Protein AF-A0A6N3J6X3-F1 (afdb_monomer_lite)

Radius of gyration: 27.4 Å; chains: 1; bounding box: 61×84×60 Å

Sequence (201 aa):
MSKLKSETISNSAQAKARRFVKPVYLTIAAVFGVLFITLIIDIGNDPKPIANADASAPLPATNTMDEIESAKWQALQRVSDCQLALRVYNDYQPIFAELHQFVTNANNQTYQEIYHWKEATRLDARVAELDAKYPSSYTVSMNNTLFAKNLGFAIGQYWRDAHSSLRRTNNQGPIDSEQPTLMNDDLQLLKQNCPEEFKDK

Structure (mmCIF, N/CA/C/O backbone):
data_AF-A0A6N3J6X3-F1
#
_entry.id   AF-A0A6N3J6X3-F1
#
loop_
_atom_site.group_PDB
_atom_site.id
_atom_site.type_symbol
_atom_site.label_atom_id
_atom_site.label_alt_id
_atom_site.label_comp_id
_atom_site.label_asym_id
_atom_site.label_entity_id
_atom_site.label_seq_id
_atom_site.pdbx_PDB_ins_code
_atom_site.Cartn_x
_atom_site.Cartn_y
_atom_site.Cartn_z
_atom_site.occupancy
_atom_site.B_iso_or_equiv
_atom_site.auth_seq_id
_atom_site.auth_comp_id
_atom_site.auth_asym_id
_atom_site.auth_atom_id
_atom_site.pdbx_PDB_model_num
ATOM 1 N N . MET A 1 1 ? -17.044 48.391 -9.115 1.00 37.50 1 MET A N 1
ATOM 2 C CA . MET A 1 1 ? -18.070 47.808 -10.007 1.00 37.50 1 MET A CA 1
ATOM 3 C C . MET A 1 1 ? -17.687 48.094 -11.453 1.00 37.50 1 MET A C 1
ATOM 5 O O . MET A 1 1 ? -17.878 49.214 -11.899 1.00 37.50 1 MET A O 1
ATOM 9 N N . SER A 1 2 ? -17.148 47.102 -12.166 1.00 33.94 2 SER A N 1
ATOM 10 C CA . SER A 1 2 ? -17.020 47.124 -13.630 1.00 33.94 2 SER A CA 1
ATOM 11 C C . SER A 1 2 ? -17.613 45.825 -14.167 1.00 33.94 2 SER A C 1
ATOM 13 O O . SER A 1 2 ? -17.178 44.740 -13.791 1.00 33.94 2 SER A O 1
ATOM 15 N N . LYS A 1 3 ? -18.671 45.960 -14.972 1.00 37.09 3 LYS A N 1
ATOM 16 C CA . LYS A 1 3 ? -19.415 44.878 -15.627 1.00 37.09 3 LYS A CA 1
ATOM 17 C C . LYS A 1 3 ? -18.544 44.230 -16.708 1.00 37.09 3 LYS A C 1
ATOM 19 O O . LYS A 1 3 ? -18.150 44.913 -17.649 1.00 37.09 3 LYS A O 1
ATOM 24 N N . LEU A 1 4 ? -18.321 42.920 -16.622 1.00 30.72 4 LEU A N 1
ATOM 25 C CA . LEU A 1 4 ? -17.859 42.121 -17.758 1.00 30.72 4 LEU A CA 1
ATOM 26 C C . LEU A 1 4 ? -19.041 41.895 -18.712 1.00 30.72 4 LEU A C 1
ATOM 28 O O . LEU A 1 4 ? -20.043 41.277 -18.356 1.00 30.72 4 LEU A O 1
ATOM 32 N N . LYS A 1 5 ? -18.929 42.464 -19.914 1.00 36.66 5 LYS A N 1
ATOM 33 C CA . LYS A 1 5 ? -19.793 42.216 -21.074 1.00 36.66 5 LYS A CA 1
ATOM 34 C C . LYS A 1 5 ? -19.591 40.764 -21.521 1.00 36.66 5 LYS A C 1
ATOM 36 O O . LYS A 1 5 ? -18.470 40.389 -21.844 1.00 36.66 5 LYS A O 1
ATOM 41 N N . SER A 1 6 ? -20.653 39.962 -21.571 1.00 35.28 6 SER A N 1
ATOM 42 C CA . SER A 1 6 ? -20.620 38.668 -22.257 1.00 35.28 6 SER A CA 1
ATOM 43 C C . SER A 1 6 ? -20.778 38.899 -23.760 1.00 35.28 6 SER A C 1
ATOM 45 O O . SER A 1 6 ? -21.855 39.294 -24.214 1.00 35.28 6 SER A O 1
ATOM 47 N N . GLU A 1 7 ? -19.731 38.656 -24.541 1.00 35.97 7 GLU A N 1
ATOM 48 C CA . GLU A 1 7 ? -19.860 38.535 -25.992 1.00 35.97 7 GLU A CA 1
ATOM 49 C C . GLU A 1 7 ? -20.483 37.179 -26.335 1.00 35.97 7 GLU A C 1
ATOM 51 O O . GLU A 1 7 ? -19.947 36.112 -26.040 1.00 35.97 7 GLU A O 1
ATOM 56 N N . THR A 1 8 ? -21.669 37.225 -26.936 1.00 42.59 8 THR A N 1
ATOM 57 C CA . THR A 1 8 ? -22.353 36.056 -27.484 1.00 42.59 8 THR A CA 1
ATOM 58 C C . THR A 1 8 ? -21.750 35.745 -28.851 1.00 42.59 8 THR A C 1
ATOM 60 O O . THR A 1 8 ? -22.105 36.373 -29.844 1.00 42.59 8 THR A O 1
ATOM 63 N N . ILE A 1 9 ? -20.843 34.770 -28.928 1.00 38.59 9 ILE A N 1
ATOM 64 C CA . ILE A 1 9 ? -20.369 34.247 -30.215 1.00 38.59 9 ILE A CA 1
ATOM 65 C C . ILE A 1 9 ? -21.423 33.260 -30.731 1.00 38.59 9 ILE A C 1
ATOM 67 O O . ILE A 1 9 ? -21.415 32.075 -30.394 1.00 38.59 9 ILE A O 1
ATOM 71 N N . SER A 1 10 ? -22.371 33.747 -31.539 1.00 45.84 10 SER A N 1
ATOM 72 C CA . SER A 1 10 ? -23.303 32.883 -32.269 1.00 45.84 10 SER A CA 1
ATOM 73 C C . SER A 1 10 ? -22.578 32.237 -33.450 1.00 45.84 10 SER A C 1
ATOM 75 O O . SER A 1 10 ? -22.507 32.805 -34.540 1.00 45.84 10 SER A O 1
ATOM 77 N N . ASN A 1 11 ? -22.021 31.044 -33.250 1.00 46.22 11 ASN A N 1
ATOM 78 C CA . ASN A 1 11 ? -21.400 30.308 -34.344 1.00 46.22 11 ASN A CA 1
ATOM 79 C C . ASN A 1 11 ? -22.468 29.469 -35.069 1.00 46.22 11 ASN A C 1
ATOM 81 O O . ASN A 1 11 ? -23.086 28.576 -34.484 1.00 46.22 11 ASN A O 1
ATOM 85 N N . SER A 1 12 ? -22.693 29.747 -36.355 1.00 53.00 12 SER A N 1
ATOM 86 C CA . SER A 1 12 ? -23.681 29.077 -37.222 1.00 53.00 12 SER A CA 1
ATOM 87 C C . SER A 1 12 ? -23.483 27.551 -37.325 1.00 53.00 12 SER A C 1
ATOM 89 O O . SER A 1 12 ? -24.414 26.816 -37.665 1.00 53.00 12 SER A O 1
ATOM 91 N N . ALA A 1 13 ? -22.307 27.049 -36.935 1.00 50.97 13 ALA A N 1
ATOM 92 C CA . ALA A 1 13 ? -21.998 25.628 -36.789 1.00 50.97 13 ALA A CA 1
ATOM 93 C C . ALA A 1 13 ? -22.764 24.944 -35.632 1.00 50.97 13 ALA A C 1
ATOM 95 O O . ALA A 1 13 ? -23.185 23.791 -35.760 1.00 50.97 13 ALA A O 1
ATOM 96 N N . GLN A 1 14 ? -23.028 25.654 -34.527 1.00 48.44 14 GLN A N 1
ATOM 97 C CA . GLN A 1 14 ? -23.702 25.094 -33.345 1.00 48.44 14 GLN A CA 1
ATOM 98 C C . GLN A 1 14 ? -25.208 24.875 -33.586 1.00 48.44 14 GLN A C 1
ATOM 100 O O . GLN A 1 14 ? -25.808 23.944 -33.043 1.00 48.44 14 GLN A O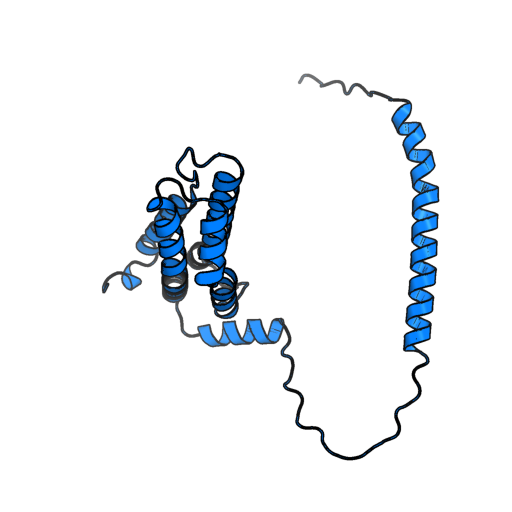 1
ATOM 105 N N . ALA A 1 15 ? -25.815 25.679 -34.466 1.00 50.38 15 ALA A N 1
ATOM 106 C CA . ALA A 1 15 ? -27.205 25.514 -34.894 1.00 50.38 15 ALA A CA 1
ATOM 107 C C . ALA A 1 15 ? -27.397 24.287 -35.807 1.00 50.38 15 ALA A C 1
ATOM 109 O O . ALA A 1 15 ? -28.424 23.610 -35.725 1.00 50.38 15 ALA A O 1
ATOM 110 N N . LYS A 1 16 ? -26.397 23.957 -36.640 1.00 50.25 16 LYS A N 1
ATOM 111 C CA . LYS A 1 16 ? -26.428 22.771 -37.511 1.00 50.25 16 LYS A CA 1
ATOM 112 C C . LYS A 1 16 ? -26.255 21.476 -36.713 1.00 50.25 16 LYS A C 1
ATOM 114 O O . LYS A 1 16 ? -27.005 20.533 -36.944 1.00 50.25 16 LYS A O 1
ATOM 119 N N . ALA A 1 17 ? -25.363 21.458 -35.718 1.00 50.81 17 ALA A N 1
ATOM 120 C CA . ALA A 1 17 ? -25.159 20.299 -34.843 1.00 50.81 17 ALA A CA 1
ATOM 121 C C . ALA A 1 17 ? -26.432 19.915 -34.061 1.00 50.81 17 ALA A C 1
ATOM 123 O O . ALA A 1 17 ? -26.789 18.741 -33.995 1.00 50.81 17 ALA A O 1
ATOM 124 N N . ARG A 1 18 ? -27.201 20.893 -33.557 1.00 50.97 18 ARG A N 1
ATOM 125 C CA . ARG A 1 18 ? -28.453 20.628 -32.816 1.00 50.97 18 ARG A CA 1
ATOM 126 C C . ARG A 1 18 ? -29.571 19.990 -33.655 1.00 50.97 18 ARG A C 1
ATOM 128 O O . ARG A 1 18 ? -30.464 19.378 -33.072 1.00 50.97 18 ARG A O 1
ATOM 135 N N . ARG A 1 19 ? -29.543 20.088 -34.994 1.00 54.31 19 ARG A N 1
ATOM 136 C CA . ARG A 1 19 ? -30.548 19.442 -35.866 1.00 54.31 19 ARG A CA 1
ATOM 137 C C . ARG A 1 19 ? -30.356 17.928 -36.003 1.00 54.31 19 ARG A C 1
ATOM 139 O O . ARG A 1 19 ? -31.345 17.232 -36.195 1.00 54.31 19 ARG A O 1
ATOM 146 N N . PHE A 1 20 ? -29.132 17.418 -35.858 1.00 52.22 20 PHE A N 1
ATOM 147 C CA . PHE A 1 20 ? -28.831 15.989 -36.041 1.00 52.22 20 PHE A CA 1
ATOM 148 C C . PHE A 1 20 ? -28.910 15.164 -34.753 1.00 52.22 20 PHE A C 1
ATOM 150 O O . PHE A 1 20 ? -29.067 13.951 -34.807 1.00 52.22 20 PHE A O 1
ATOM 157 N N . VAL A 1 21 ? -28.869 15.814 -33.590 1.00 55.56 21 VAL A N 1
ATOM 158 C CA . VAL A 1 21 ? -28.857 15.130 -32.289 1.00 55.56 21 VAL A CA 1
ATOM 159 C C . VAL A 1 21 ? -30.207 14.472 -31.965 1.00 55.56 21 VAL A C 1
ATOM 161 O O . VAL A 1 21 ? -30.248 13.342 -31.487 1.00 55.56 21 VAL A O 1
ATOM 164 N N . LYS A 1 22 ? -31.329 15.132 -32.277 1.00 54.72 22 LYS A N 1
ATOM 165 C CA . LYS A 1 22 ? -32.675 14.597 -31.998 1.00 54.72 22 LYS A CA 1
ATOM 166 C C . LYS A 1 22 ? -33.016 13.295 -32.745 1.00 54.72 22 LYS A C 1
ATOM 168 O O . LYS A 1 22 ? -33.480 12.375 -32.076 1.00 54.72 22 LYS A O 1
ATOM 173 N N . PRO A 1 23 ? -32.810 13.172 -34.072 1.00 56.72 23 PRO A N 1
ATOM 174 C CA . PRO A 1 23 ? -33.126 11.924 -34.765 1.00 56.72 23 PRO A CA 1
ATOM 175 C C . PRO A 1 23 ? -32.221 10.771 -34.317 1.00 56.72 23 PRO A C 1
ATOM 177 O O . PRO A 1 23 ? -32.709 9.660 -34.171 1.00 56.72 23 PRO A O 1
ATOM 180 N N . VAL A 1 24 ? -30.945 11.029 -34.002 1.00 61.69 24 VAL A N 1
ATOM 181 C CA . VAL A 1 24 ? -30.009 9.987 -33.540 1.00 61.69 24 VAL A CA 1
ATOM 182 C C . VAL A 1 24 ? -30.435 9.391 -32.195 1.00 61.69 24 VAL A C 1
ATOM 184 O O . VAL A 1 24 ? -30.454 8.171 -32.056 1.00 61.69 24 VAL A O 1
ATOM 187 N N . TYR A 1 25 ? -30.847 10.215 -31.225 1.00 62.94 25 TYR A N 1
ATOM 188 C CA . TYR A 1 25 ? -31.347 9.701 -29.941 1.00 62.94 25 TYR A CA 1
ATOM 189 C C . TYR A 1 25 ? -32.648 8.905 -30.080 1.00 62.94 25 TYR A C 1
ATOM 191 O O . TYR A 1 25 ? -32.832 7.921 -29.368 1.00 62.94 25 TYR A O 1
ATOM 199 N N . LEU A 1 26 ? -33.522 9.287 -31.015 1.00 63.94 26 LEU A N 1
ATOM 200 C CA . LEU A 1 26 ? -34.739 8.533 -31.327 1.00 63.94 26 LEU A CA 1
ATOM 201 C C . LEU A 1 26 ? -34.418 7.155 -31.917 1.00 63.94 26 LEU A C 1
ATOM 203 O O . LEU A 1 26 ? -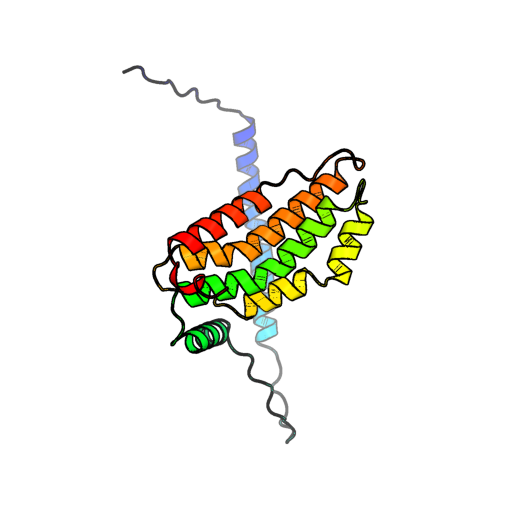35.019 6.166 -31.505 1.00 63.94 26 LEU A O 1
ATOM 207 N N . THR A 1 27 ? -33.432 7.068 -32.814 1.00 66.62 27 THR A N 1
ATOM 208 C CA . THR A 1 27 ? -32.987 5.785 -33.374 1.00 66.62 27 THR A CA 1
ATOM 209 C C . THR A 1 27 ? -32.358 4.892 -32.305 1.00 66.62 27 THR A C 1
ATOM 211 O O . THR A 1 27 ? -32.673 3.708 -32.239 1.00 66.62 27 THR A O 1
ATOM 214 N N . ILE A 1 28 ? -31.520 5.453 -31.426 1.00 68.56 28 ILE A N 1
ATOM 215 C CA . ILE A 1 28 ? -30.913 4.706 -30.313 1.00 68.56 28 ILE A CA 1
ATOM 216 C C . ILE A 1 28 ? -32.004 4.181 -29.368 1.00 68.56 28 ILE A C 1
ATOM 218 O O . ILE A 1 28 ? -32.019 2.994 -29.055 1.00 68.56 28 ILE A O 1
ATOM 222 N N . ALA A 1 29 ? -32.960 5.025 -28.967 1.00 67.50 29 ALA A N 1
ATOM 223 C CA . ALA A 1 29 ? -34.058 4.616 -28.092 1.00 67.50 29 ALA A CA 1
ATOM 224 C C . ALA A 1 29 ? -34.928 3.509 -28.713 1.00 67.50 29 ALA A C 1
ATOM 226 O O . ALA A 1 29 ? -35.329 2.584 -28.010 1.00 67.50 29 ALA A O 1
ATOM 227 N N . ALA A 1 30 ? -35.175 3.558 -30.026 1.00 71.50 30 ALA A N 1
ATOM 228 C CA . ALA A 1 30 ? -35.916 2.514 -30.730 1.00 71.50 30 ALA A CA 1
ATOM 229 C C . ALA A 1 30 ? -35.164 1.171 -30.740 1.00 71.50 30 ALA A C 1
ATOM 231 O O . ALA A 1 30 ? -35.763 0.136 -30.457 1.00 71.50 30 ALA A O 1
ATOM 232 N N . VAL A 1 31 ? -33.850 1.179 -31.003 1.00 73.75 31 VAL A N 1
ATOM 233 C CA . VAL A 1 31 ? -33.023 -0.042 -31.002 1.00 73.75 31 VAL A CA 1
ATOM 234 C C . VAL A 1 31 ? -32.971 -0.672 -29.609 1.00 73.75 31 VAL A C 1
ATOM 236 O O . VAL A 1 31 ? -33.201 -1.872 -29.470 1.00 73.75 31 VAL A O 1
ATOM 239 N N . PHE A 1 32 ? -32.734 0.130 -28.566 1.00 68.06 32 PHE A N 1
ATOM 240 C CA . PHE A 1 32 ? -32.719 -0.375 -27.192 1.00 68.06 32 PHE A CA 1
ATOM 241 C C . PHE A 1 32 ? -34.101 -0.846 -26.726 1.00 68.06 32 PHE A C 1
ATOM 243 O O . PHE A 1 32 ? -34.184 -1.852 -26.029 1.00 68.06 32 PHE A O 1
ATOM 250 N N . GLY A 1 33 ? -35.183 -0.183 -27.145 1.00 72.38 33 GLY A N 1
ATOM 251 C CA . GLY A 1 33 ? -36.548 -0.612 -26.840 1.00 72.38 33 GLY A CA 1
ATOM 252 C C . GLY A 1 33 ? -36.883 -1.987 -27.422 1.00 72.38 33 GLY A C 1
ATOM 253 O O . GLY A 1 33 ? -37.421 -2.833 -26.713 1.00 72.38 33 GLY A O 1
ATOM 254 N N . VAL A 1 34 ? -36.511 -2.244 -28.682 1.00 70.00 34 VAL A N 1
ATOM 255 C CA . VAL A 1 34 ? -36.710 -3.562 -29.310 1.00 70.00 34 VAL A CA 1
ATOM 256 C C . VAL A 1 34 ? -35.881 -4.635 -28.604 1.00 70.00 34 VAL A C 1
ATOM 258 O O . VAL A 1 34 ? -36.430 -5.682 -28.272 1.00 70.00 34 VAL A O 1
ATOM 261 N N . LEU A 1 35 ? -34.608 -4.352 -28.294 1.00 69.88 35 LEU A N 1
ATOM 262 C CA . LEU A 1 35 ? -33.736 -5.280 -27.560 1.00 69.88 35 LEU A CA 1
ATOM 263 C C . LEU A 1 35 ? -34.295 -5.635 -26.174 1.00 69.88 35 LEU A C 1
ATOM 265 O O . LEU A 1 35 ? -34.243 -6.795 -25.765 1.00 69.88 35 LEU A O 1
ATOM 269 N N . PHE A 1 36 ? -34.869 -4.656 -25.470 1.00 69.38 36 PHE A N 1
ATOM 270 C CA . PHE A 1 36 ? -35.457 -4.865 -24.148 1.00 69.38 36 PHE A CA 1
ATOM 271 C C . PHE A 1 36 ? -36.721 -5.733 -24.211 1.00 69.38 36 PHE A C 1
ATOM 273 O O . PHE A 1 36 ? -36.913 -6.602 -23.365 1.00 69.38 36 PHE A O 1
ATOM 280 N N . ILE A 1 37 ? -37.557 -5.555 -25.240 1.00 68.50 37 ILE A N 1
ATOM 281 C CA . ILE A 1 37 ? -38.748 -6.390 -25.450 1.00 68.50 37 ILE A CA 1
ATOM 282 C C . ILE A 1 37 ? -38.348 -7.831 -25.796 1.00 68.50 37 ILE A C 1
ATOM 284 O O . ILE A 1 37 ? -38.923 -8.759 -25.231 1.00 68.50 37 ILE A O 1
ATOM 288 N N . THR A 1 38 ? -37.342 -8.045 -26.654 1.00 64.12 38 THR A N 1
ATOM 289 C CA . THR A 1 38 ? -36.842 -9.403 -26.946 1.00 64.12 38 THR A CA 1
ATOM 290 C C . THR A 1 38 ? -36.270 -10.095 -25.711 1.00 64.12 38 THR A C 1
ATOM 292 O O . THR A 1 38 ? -36.547 -11.272 -25.513 1.00 64.12 38 THR A O 1
ATOM 295 N N . LEU A 1 39 ? -35.563 -9.369 -24.838 1.00 62.06 39 LEU A N 1
ATOM 296 C CA . LEU A 1 39 ? -35.027 -9.928 -23.593 1.00 62.06 39 LEU A CA 1
ATOM 297 C C . LEU A 1 39 ? -36.147 -10.388 -22.643 1.00 62.06 39 LEU A C 1
ATOM 299 O O . LEU A 1 39 ? -36.049 -11.445 -22.031 1.00 62.06 39 LEU A O 1
ATOM 303 N N . ILE A 1 40 ? -37.234 -9.613 -22.537 1.00 65.56 40 ILE A N 1
ATOM 304 C CA . ILE A 1 40 ? -38.393 -9.975 -21.705 1.00 65.56 40 ILE A CA 1
ATOM 305 C C . ILE A 1 40 ? -39.125 -11.200 -22.275 1.00 65.56 40 ILE A C 1
ATOM 307 O O . ILE A 1 40 ? -39.587 -12.040 -21.506 1.00 65.56 40 ILE A O 1
ATOM 311 N N . ILE A 1 41 ? -39.221 -11.322 -23.604 1.00 62.81 41 ILE A N 1
ATOM 312 C CA . ILE A 1 41 ? -39.855 -12.480 -24.251 1.00 62.81 41 ILE A CA 1
ATOM 313 C C . ILE A 1 41 ? -39.009 -13.752 -24.067 1.00 62.81 41 ILE A C 1
ATOM 315 O O . ILE A 1 41 ? -39.591 -14.804 -23.809 1.00 62.81 41 ILE A O 1
ATOM 319 N N . ASP A 1 42 ? -37.674 -13.663 -24.121 1.00 55.28 42 ASP A N 1
ATOM 320 C CA . ASP A 1 42 ? -36.781 -14.803 -23.842 1.00 55.28 42 ASP A CA 1
ATOM 321 C C . ASP A 1 42 ? -36.895 -15.279 -22.384 1.00 55.28 42 ASP A C 1
ATOM 323 O O . ASP A 1 42 ? -36.983 -16.475 -22.130 1.00 55.28 42 ASP A O 1
ATOM 327 N N . ILE A 1 43 ? -37.002 -14.355 -21.419 1.00 57.34 43 ILE A N 1
ATOM 328 C CA . ILE A 1 43 ? -37.200 -14.703 -19.998 1.00 57.34 43 ILE A CA 1
ATOM 329 C C . ILE A 1 43 ? -38.588 -15.333 -19.756 1.00 57.34 43 ILE A C 1
ATOM 331 O O . ILE A 1 43 ? -38.768 -16.120 -18.827 1.00 57.34 43 ILE A O 1
ATOM 335 N N . GLY A 1 44 ? -39.586 -14.995 -20.578 1.00 54.31 44 GLY A N 1
ATOM 336 C CA . GLY A 1 44 ? -40.964 -15.469 -20.428 1.00 54.31 44 GLY A CA 1
ATOM 337 C C . GLY A 1 44 ? -41.259 -16.854 -21.018 1.00 54.31 44 GLY A C 1
ATOM 338 O O . GLY A 1 44 ? -42.312 -17.407 -20.703 1.00 54.31 44 GLY A O 1
ATOM 339 N N . ASN A 1 45 ? -40.375 -17.408 -21.857 1.00 51.66 45 ASN A N 1
ATOM 340 C CA . ASN A 1 45 ? -40.646 -18.615 -22.653 1.00 51.66 45 ASN A CA 1
ATOM 341 C C . ASN A 1 45 ? -39.826 -19.859 -22.274 1.00 51.66 45 ASN A C 1
ATOM 343 O O . ASN A 1 45 ? -39.905 -20.863 -22.986 1.00 51.66 45 ASN A O 1
ATOM 347 N N . ASP A 1 46 ? -39.102 -19.858 -21.153 1.00 51.69 46 ASP A N 1
ATOM 348 C CA . ASP A 1 46 ? -38.420 -21.078 -20.717 1.00 51.69 46 ASP A CA 1
ATOM 349 C C . ASP A 1 46 ? -39.428 -22.149 -20.236 1.00 51.69 46 ASP A C 1
ATOM 351 O O . ASP A 1 46 ? -40.266 -21.890 -19.360 1.00 51.69 46 ASP A O 1
ATOM 355 N N . PRO A 1 47 ? -39.388 -23.375 -20.793 1.00 50.44 47 PRO A N 1
ATOM 356 C CA . PRO A 1 47 ? -40.286 -24.448 -20.398 1.00 50.44 47 PRO A CA 1
ATOM 357 C C . PRO A 1 47 ? -39.933 -24.936 -18.987 1.00 50.44 47 PRO A C 1
ATOM 359 O O . PRO A 1 47 ? -38.767 -25.123 -18.644 1.00 50.44 47 PRO A O 1
ATOM 362 N N . LYS A 1 48 ? -40.958 -25.180 -18.159 1.00 46.53 48 LYS A N 1
ATOM 363 C CA . LYS A 1 48 ? -40.797 -25.713 -16.794 1.00 46.53 48 LYS A CA 1
ATOM 364 C C . LYS A 1 48 ? -39.906 -26.969 -16.794 1.00 46.53 48 LYS A C 1
ATOM 366 O O . LYS A 1 48 ? -40.225 -27.912 -17.523 1.00 46.53 48 LYS A O 1
ATOM 371 N N . PRO A 1 49 ? -38.856 -27.040 -15.956 1.00 41.44 49 PRO A N 1
ATOM 372 C CA . PRO A 1 49 ? -37.989 -28.203 -15.924 1.00 41.44 49 PRO A CA 1
ATOM 373 C C . PRO A 1 49 ? -38.692 -29.380 -15.240 1.00 41.44 49 PRO A C 1
ATOM 375 O O . PRO A 1 49 ? -39.335 -29.251 -14.196 1.00 41.44 49 PRO A O 1
ATOM 378 N N . ILE A 1 50 ? -38.561 -30.539 -15.878 1.00 44.59 50 ILE A N 1
ATOM 379 C CA . ILE A 1 50 ? -38.996 -31.850 -15.401 1.00 44.59 50 ILE A CA 1
ATOM 380 C C . ILE A 1 50 ? -38.212 -32.174 -14.124 1.00 44.59 50 ILE A C 1
ATOM 382 O O . ILE A 1 50 ? -36.982 -32.113 -14.116 1.00 44.59 50 ILE A O 1
ATOM 386 N N . ALA A 1 51 ? -38.927 -32.507 -13.049 1.00 43.50 51 ALA A N 1
ATOM 3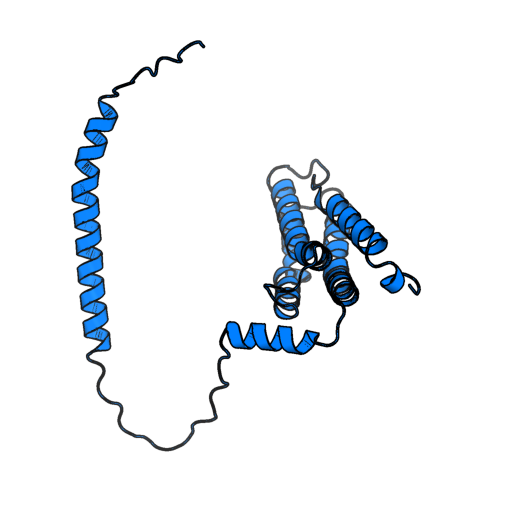87 C CA . ALA A 1 51 ? -38.333 -32.928 -11.788 1.00 43.50 51 ALA A CA 1
ATOM 388 C C . ALA A 1 51 ? -37.501 -34.203 -11.997 1.00 43.50 51 ALA A C 1
ATOM 390 O O . ALA A 1 51 ? -38.054 -35.253 -12.313 1.00 43.50 51 ALA A O 1
ATOM 391 N N . ASN A 1 52 ? -36.188 -34.107 -11.790 1.00 37.72 52 ASN A N 1
ATOM 392 C CA . ASN A 1 52 ? -35.320 -35.258 -11.583 1.00 37.72 52 ASN A CA 1
ATOM 393 C C . ASN A 1 52 ? -34.650 -35.133 -10.215 1.00 37.72 52 ASN A C 1
ATOM 395 O O . ASN A 1 52 ? -34.191 -34.061 -9.821 1.00 37.72 52 ASN A O 1
ATOM 399 N N . ALA A 1 53 ? -34.696 -36.245 -9.493 1.00 41.41 53 ALA A N 1
ATOM 400 C CA . ALA A 1 53 ? -34.353 -36.394 -8.093 1.00 41.41 53 ALA A CA 1
ATOM 401 C C . ALA A 1 53 ? -32.848 -36.250 -7.800 1.00 41.41 53 ALA A C 1
ATOM 403 O O . ALA A 1 53 ? -32.008 -36.624 -8.614 1.00 41.41 53 ALA A O 1
ATOM 404 N N . ASP A 1 54 ? -32.583 -35.741 -6.594 1.00 45.81 54 ASP A N 1
ATOM 405 C CA . ASP A 1 54 ? -31.427 -35.955 -5.716 1.00 45.81 54 ASP A CA 1
ATOM 406 C C . ASP A 1 54 ? -30.025 -36.072 -6.330 1.00 45.81 54 ASP A C 1
ATOM 408 O O . ASP A 1 54 ? -29.551 -37.160 -6.647 1.00 45.81 54 ASP A O 1
ATOM 412 N N . ALA A 1 55 ? -29.309 -34.943 -6.322 1.00 48.44 55 ALA A N 1
ATOM 413 C CA . ALA A 1 55 ? -27.927 -34.847 -5.831 1.00 48.44 55 ALA A CA 1
ATOM 414 C C . ALA A 1 55 ? -27.492 -33.370 -5.750 1.00 48.44 55 ALA A C 1
ATOM 416 O O . ALA A 1 55 ? -26.560 -32.939 -6.426 1.00 48.44 55 ALA A O 1
ATOM 417 N N . SER A 1 56 ? -28.166 -32.563 -4.929 1.00 41.28 56 SER A N 1
ATOM 418 C CA . SER A 1 56 ? -27.712 -31.196 -4.658 1.00 41.28 56 SER A CA 1
ATOM 419 C C . SER A 1 56 ? -26.766 -31.225 -3.464 1.00 41.28 56 SER A C 1
ATOM 421 O O . SER A 1 56 ? -27.187 -31.072 -2.318 1.00 41.28 56 SER A O 1
ATOM 423 N N . ALA A 1 57 ? -25.470 -31.410 -3.720 1.00 48.44 57 ALA A N 1
ATOM 424 C CA . ALA A 1 57 ? -24.476 -30.862 -2.804 1.00 48.44 57 ALA A CA 1
ATOM 425 C C . ALA A 1 57 ? -24.819 -29.372 -2.598 1.00 48.44 57 ALA A C 1
ATOM 427 O O . ALA A 1 57 ? -25.148 -28.703 -3.585 1.00 48.44 57 ALA A O 1
ATOM 428 N N . PRO A 1 58 ? -24.820 -28.846 -1.360 1.00 44.41 58 PRO A N 1
ATOM 429 C CA . PRO A 1 58 ? -25.177 -27.455 -1.143 1.00 44.41 58 PRO A CA 1
ATOM 430 C C . PRO A 1 58 ? -24.198 -26.585 -1.932 1.00 44.41 58 PRO A C 1
ATOM 432 O O . PRO A 1 58 ? -22.989 -26.628 -1.703 1.00 44.41 58 PRO A O 1
ATOM 435 N N . LEU A 1 59 ? -24.727 -25.825 -2.894 1.00 50.88 59 LEU A N 1
ATOM 436 C CA . LEU A 1 59 ? -23.993 -24.737 -3.528 1.00 50.88 59 LEU A CA 1
ATOM 437 C C . LEU A 1 59 ? -23.472 -23.834 -2.399 1.00 50.88 59 LEU A C 1
ATOM 439 O O . LEU A 1 59 ? -24.270 -23.458 -1.534 1.00 50.88 59 LEU A O 1
ATOM 443 N N . PRO A 1 60 ? -22.168 -23.509 -2.349 1.00 47.59 60 PRO A N 1
ATOM 444 C CA . PRO A 1 60 ? -21.666 -22.592 -1.340 1.00 47.59 60 PRO A CA 1
ATOM 445 C C . PRO A 1 60 ? -22.420 -21.270 -1.489 1.00 47.59 60 PRO A C 1
ATOM 447 O O . PRO A 1 60 ? -22.484 -20.708 -2.585 1.00 47.59 60 PRO A O 1
ATOM 450 N N . ALA A 1 61 ? -23.034 -20.812 -0.397 1.00 56.34 61 ALA A N 1
ATOM 451 C CA . ALA A 1 61 ? -23.748 -19.546 -0.371 1.00 56.34 61 ALA A CA 1
ATOM 452 C C . ALA A 1 61 ? -22.801 -18.440 -0.854 1.00 56.34 61 ALA A C 1
ATOM 454 O O . ALA A 1 61 ? -21.720 -18.233 -0.299 1.00 56.34 61 ALA A O 1
ATOM 455 N N . THR A 1 62 ? -23.177 -17.772 -1.940 1.00 61.94 62 THR A N 1
ATOM 456 C CA . THR A 1 62 ? -22.454 -16.606 -2.441 1.00 61.94 62 THR A CA 1
ATOM 457 C C . THR A 1 62 ? -22.844 -15.444 -1.537 1.00 61.94 62 THR A C 1
ATOM 459 O O . THR A 1 62 ? -23.932 -14.894 -1.681 1.00 61.94 62 THR A O 1
ATOM 462 N N . ASN A 1 63 ? -21.995 -15.132 -0.555 1.00 71.12 63 ASN A N 1
ATOM 463 C CA . ASN A 1 63 ? -22.240 -14.020 0.363 1.00 71.12 63 ASN A CA 1
ATOM 464 C C . ASN A 1 63 ? -22.376 -12.710 -0.427 1.00 71.12 63 ASN A C 1
ATOM 466 O O . ASN A 1 63 ? -21.618 -12.452 -1.367 1.00 71.12 63 ASN A O 1
ATOM 470 N N . THR A 1 64 ? -23.326 -11.872 -0.032 1.00 79.06 64 THR A N 1
ATOM 471 C CA . THR A 1 64 ? -23.484 -10.522 -0.581 1.00 79.06 64 THR A CA 1
ATOM 472 C C . THR A 1 64 ? -22.298 -9.633 -0.183 1.00 79.06 64 THR A C 1
ATOM 474 O O . THR A 1 64 ? -21.610 -9.892 0.807 1.00 79.06 64 THR A O 1
ATOM 477 N N . MET A 1 65 ? -22.043 -8.557 -0.940 1.00 74.56 65 MET A N 1
ATOM 478 C CA . MET A 1 65 ? -20.990 -7.585 -0.594 1.00 74.56 65 MET A CA 1
ATOM 479 C C . MET A 1 65 ? -21.192 -7.015 0.820 1.00 74.56 65 MET A C 1
ATOM 481 O O . MET A 1 65 ? -20.228 -6.855 1.564 1.00 74.56 65 MET A O 1
ATOM 485 N N . ASP A 1 66 ? -22.445 -6.787 1.215 1.00 75.94 66 ASP A N 1
ATOM 486 C CA . ASP A 1 66 ? -22.796 -6.270 2.539 1.00 75.94 66 ASP A CA 1
ATOM 487 C C . ASP A 1 66 ? -22.487 -7.280 3.655 1.00 75.94 66 ASP A C 1
ATOM 489 O O . ASP A 1 66 ? -21.995 -6.899 4.717 1.00 75.94 66 ASP A O 1
ATOM 493 N N . GLU A 1 67 ? -22.705 -8.577 3.418 1.00 80.00 67 GLU A N 1
ATOM 494 C CA . GLU A 1 67 ? -22.334 -9.644 4.358 1.00 80.00 67 GLU A CA 1
ATOM 495 C C . GLU A 1 67 ? -20.814 -9.774 4.500 1.00 80.00 67 GLU A C 1
ATOM 497 O O . GLU A 1 67 ? -20.308 -9.930 5.612 1.00 80.00 67 GLU A O 1
ATOM 502 N N . ILE A 1 68 ? -20.077 -9.659 3.390 1.00 79.88 68 ILE A N 1
ATOM 503 C CA . ILE A 1 68 ? -18.610 -9.673 3.388 1.00 79.88 68 ILE A CA 1
ATOM 504 C C . ILE A 1 68 ? -18.072 -8.488 4.193 1.00 79.88 68 ILE A C 1
ATOM 506 O O . ILE A 1 68 ? -17.239 -8.668 5.081 1.00 79.88 68 ILE A O 1
ATOM 510 N N . GLU A 1 69 ? -18.560 -7.278 3.926 1.00 81.00 69 GLU A N 1
ATOM 511 C CA . GLU A 1 69 ? -18.133 -6.082 4.650 1.00 81.00 69 GLU A CA 1
ATOM 512 C C . GLU A 1 69 ? -18.529 -6.152 6.131 1.00 81.00 69 GLU A C 1
ATOM 514 O O . GLU A 1 69 ? -17.699 -5.876 6.998 1.00 81.00 69 GLU A O 1
ATOM 519 N N . SER A 1 70 ? -19.745 -6.606 6.452 1.00 79.75 70 SER A N 1
ATOM 520 C CA . SER A 1 70 ? -20.190 -6.809 7.837 1.00 79.75 70 SER A CA 1
ATOM 521 C C . SER A 1 70 ? -19.305 -7.806 8.594 1.00 79.75 70 SER A C 1
ATOM 523 O O . SER A 1 70 ? -18.944 -7.567 9.747 1.00 79.75 70 SER A O 1
ATOM 525 N N . ALA A 1 71 ? -18.876 -8.891 7.946 1.00 82.31 71 ALA A N 1
ATOM 526 C CA . ALA A 1 71 ? -17.962 -9.858 8.546 1.00 82.31 71 ALA A CA 1
ATOM 527 C C . ALA A 1 71 ? -16.579 -9.247 8.838 1.00 82.31 71 ALA A C 1
ATOM 529 O O . ALA A 1 71 ? -16.039 -9.442 9.932 1.00 82.31 71 ALA A O 1
ATOM 530 N N . LYS A 1 72 ? -16.023 -8.451 7.910 1.00 84.56 72 LYS A N 1
ATOM 531 C CA . LYS A 1 72 ? -14.762 -7.717 8.139 1.00 84.56 72 LYS A CA 1
ATOM 532 C C . LYS A 1 72 ? -14.883 -6.765 9.327 1.00 84.56 72 LYS A C 1
ATOM 534 O O . LYS A 1 72 ? -13.977 -6.671 10.148 1.00 84.56 72 LYS A O 1
ATOM 539 N N . TRP A 1 73 ? -16.023 -6.096 9.448 1.00 81.31 73 TRP A N 1
ATOM 540 C CA . TRP A 1 73 ? -16.336 -5.224 10.571 1.00 81.31 73 TRP A CA 1
ATOM 541 C C . TRP A 1 73 ? -16.421 -5.946 11.908 1.00 81.31 73 TRP A C 1
ATOM 543 O O . TRP A 1 73 ? -15.842 -5.501 12.900 1.00 81.31 73 TRP A O 1
ATOM 553 N N . GLN A 1 74 ? -17.114 -7.083 11.940 1.00 80.69 74 GLN A N 1
ATOM 554 C CA . GLN A 1 74 ? -17.221 -7.913 13.137 1.00 80.69 74 GLN A CA 1
ATOM 555 C C . GLN A 1 74 ? -15.850 -8.410 13.607 1.00 80.69 74 GLN A C 1
ATOM 557 O O . GLN A 1 74 ? -15.578 -8.410 14.809 1.00 80.69 74 GLN A O 1
ATOM 562 N N . ALA A 1 75 ? -14.951 -8.742 12.677 1.00 82.44 75 ALA A N 1
ATOM 563 C CA . ALA A 1 75 ? -13.586 -9.158 12.992 1.00 82.44 75 ALA A CA 1
ATOM 564 C C . ALA A 1 75 ? -12.747 -8.065 13.696 1.00 82.44 75 ALA A C 1
ATOM 566 O O . ALA A 1 75 ? -11.717 -8.377 14.297 1.00 82.44 75 ALA A O 1
ATOM 567 N N . LEU A 1 76 ? -13.183 -6.799 13.662 1.00 80.94 76 LEU A N 1
ATOM 568 C CA . LEU A 1 76 ? -12.457 -5.644 14.202 1.00 80.94 76 LEU A CA 1
ATOM 569 C C . LEU A 1 76 ? -13.028 -5.084 15.514 1.00 80.94 76 LEU A C 1
ATOM 571 O O . LEU A 1 76 ? -12.454 -4.149 16.064 1.00 80.94 76 LEU A O 1
ATOM 575 N N . GLN A 1 77 ? -14.084 -5.679 16.084 1.00 75.31 77 GLN A N 1
ATOM 576 C CA . GLN A 1 77 ? -14.809 -5.158 17.264 1.00 75.31 77 GLN A CA 1
ATOM 577 C C . GLN A 1 77 ? -13.974 -4.936 18.545 1.00 75.31 77 GLN A C 1
ATOM 579 O O . GLN A 1 77 ? -14.481 -4.380 19.517 1.00 75.31 77 GLN A O 1
ATOM 584 N N . ARG A 1 78 ? -12.716 -5.385 18.594 1.00 81.62 78 ARG A N 1
ATOM 585 C CA . ARG A 1 78 ? -11.818 -5.249 19.758 1.00 81.62 78 ARG A CA 1
ATOM 586 C C . ARG A 1 78 ? -10.472 -4.610 19.420 1.00 81.62 78 ARG A C 1
ATOM 588 O O . ARG A 1 78 ? -9.527 -4.738 20.192 1.00 81.62 78 ARG A O 1
ATOM 595 N N . VAL A 1 79 ? -10.365 -3.990 18.252 1.00 83.75 79 VAL A N 1
ATOM 596 C CA . VAL A 1 79 ? -9.133 -3.363 17.771 1.00 83.75 79 VAL A CA 1
ATOM 597 C C . VAL A 1 79 ? -9.307 -1.854 17.883 1.00 83.75 79 VAL A C 1
ATOM 599 O O . VAL A 1 79 ? -10.296 -1.321 17.388 1.00 83.75 79 VAL A O 1
ATOM 602 N N . SER A 1 80 ? -8.379 -1.166 18.552 1.00 84.56 80 SER A N 1
ATOM 603 C CA . SER A 1 80 ? -8.393 0.302 18.561 1.00 84.56 80 SER A CA 1
ATOM 604 C C . SER A 1 80 ? -8.065 0.852 17.168 1.00 84.56 80 SER A C 1
ATOM 606 O O . SER A 1 80 ? -7.386 0.190 16.383 1.00 84.56 80 SER A O 1
ATOM 608 N N . ASP A 1 81 ? -8.477 2.083 16.862 1.00 80.88 81 ASP A N 1
ATOM 609 C CA . ASP A 1 81 ? -8.175 2.706 15.564 1.00 80.88 81 ASP A CA 1
ATOM 610 C C . ASP A 1 81 ? -6.661 2.805 15.310 1.00 80.88 81 ASP A C 1
ATOM 612 O O . ASP A 1 81 ? -6.192 2.559 14.201 1.00 80.88 81 ASP A O 1
ATOM 616 N N . CYS A 1 82 ? -5.876 3.074 16.356 1.00 85.44 82 CYS A N 1
ATOM 617 C CA . CYS A 1 82 ? -4.415 3.079 16.292 1.00 85.44 82 CYS A CA 1
ATOM 618 C C . CYS A 1 82 ? -3.826 1.689 16.005 1.00 85.44 82 CYS A C 1
ATOM 620 O O . CYS A 1 82 ? -2.948 1.556 15.150 1.00 85.44 82 CYS A O 1
ATOM 622 N N . GLN A 1 83 ? -4.340 0.640 16.654 1.00 86.88 83 GLN A N 1
ATOM 623 C CA . GLN A 1 83 ? -3.927 -0.740 16.379 1.00 86.88 83 GLN A CA 1
ATOM 624 C C . GLN A 1 83 ? -4.303 -1.166 14.965 1.00 86.88 83 GLN A C 1
ATOM 626 O O . GLN A 1 83 ? -3.526 -1.848 14.297 1.00 86.88 83 GLN A O 1
ATOM 631 N N . LEU A 1 84 ? -5.490 -0.776 14.501 1.00 86.00 84 LEU A N 1
ATOM 632 C CA . LEU A 1 84 ? -5.953 -1.068 13.154 1.00 86.00 84 LEU A CA 1
ATOM 633 C C . LEU A 1 84 ? -5.069 -0.365 12.122 1.00 86.00 84 LEU A C 1
ATOM 635 O O . LEU A 1 84 ? -4.551 -1.029 11.229 1.00 86.00 84 LEU A O 1
ATOM 639 N N . ALA A 1 85 ? -4.829 0.937 12.280 1.00 85.50 85 ALA A N 1
ATOM 640 C CA . ALA A 1 85 ? -3.971 1.709 11.388 1.00 85.50 85 ALA A CA 1
ATOM 641 C C . ALA A 1 85 ? -2.540 1.151 11.341 1.00 85.50 85 ALA A C 1
ATOM 643 O O . ALA A 1 85 ? -1.988 0.975 10.256 1.00 85.50 85 ALA A O 1
ATOM 644 N N . LEU A 1 86 ? -1.958 0.781 12.488 1.00 87.50 86 LEU A N 1
ATOM 645 C CA . LEU A 1 86 ? -0.638 0.152 12.526 1.00 87.50 86 LEU A CA 1
ATOM 646 C C . LEU A 1 86 ? -0.626 -1.227 11.846 1.00 87.50 86 LEU A C 1
ATOM 648 O O . LEU A 1 86 ? 0.341 -1.558 11.162 1.00 87.50 86 LEU A O 1
ATOM 652 N N . ARG A 1 87 ? -1.673 -2.045 12.005 1.00 89.31 87 ARG A N 1
ATOM 653 C CA . ARG A 1 87 ? -1.787 -3.341 11.308 1.00 89.31 87 ARG A CA 1
ATOM 654 C C . ARG A 1 87 ? -1.877 -3.161 9.796 1.00 89.31 87 ARG A C 1
ATOM 656 O O . ARG A 1 87 ? -1.116 -3.801 9.081 1.00 89.31 87 ARG A O 1
ATOM 663 N N . VAL A 1 88 ? -2.740 -2.255 9.332 1.00 88.62 88 VAL A N 1
ATOM 664 C CA . VAL A 1 88 ? -2.868 -1.912 7.907 1.00 88.62 88 VAL A CA 1
ATOM 665 C C . VAL A 1 88 ? -1.523 -1.428 7.365 1.00 88.62 88 VAL A C 1
ATOM 667 O O . VAL A 1 88 ? -1.067 -1.926 6.339 1.00 88.62 88 VAL A O 1
ATOM 670 N N . TYR A 1 89 ? -0.846 -0.528 8.088 1.00 88.56 89 TYR A N 1
ATOM 671 C CA . TYR A 1 89 ? 0.482 -0.051 7.709 1.00 88.56 89 TYR A CA 1
ATOM 672 C C . TYR A 1 89 ? 1.486 -1.196 7.557 1.00 88.56 89 TYR A C 1
ATOM 674 O O . TYR A 1 89 ? 2.103 -1.332 6.505 1.00 88.56 89 TYR A O 1
ATOM 682 N N . ASN A 1 90 ? 1.622 -2.049 8.576 1.00 90.56 90 ASN A N 1
ATOM 683 C CA . ASN A 1 90 ? 2.593 -3.146 8.562 1.00 90.56 90 ASN A CA 1
ATOM 684 C C . ASN A 1 90 ? 2.301 -4.200 7.488 1.00 90.56 90 ASN A C 1
ATOM 686 O O . ASN A 1 90 ? 3.231 -4.849 7.023 1.00 90.56 90 ASN A O 1
ATOM 690 N N . ASP A 1 91 ? 1.042 -4.379 7.097 1.00 92.19 91 ASP A N 1
ATOM 691 C CA . ASP A 1 91 ? 0.678 -5.320 6.040 1.00 92.19 91 ASP A CA 1
ATOM 692 C C . ASP A 1 91 ? 1.019 -4.781 4.640 1.00 92.19 91 ASP A C 1
ATOM 694 O O . ASP A 1 91 ? 1.489 -5.533 3.786 1.00 92.19 91 ASP A O 1
ATOM 698 N N . TYR A 1 92 ? 0.808 -3.483 4.398 1.00 91.25 92 TYR A N 1
ATOM 699 C CA . TYR A 1 92 ? 1.089 -2.855 3.102 1.00 91.25 92 TYR A CA 1
ATOM 700 C C . TYR A 1 92 ? 2.560 -2.459 2.919 1.00 91.25 92 TYR A C 1
ATOM 702 O O . TYR A 1 92 ? 3.076 -2.499 1.798 1.00 91.25 92 TYR A O 1
ATOM 710 N N . GLN A 1 93 ? 3.248 -2.081 4.000 1.00 90.50 93 GLN A N 1
ATOM 711 C CA . GLN A 1 93 ? 4.614 -1.554 3.954 1.00 90.50 93 GLN A CA 1
ATOM 712 C C . GLN A 1 93 ? 5.617 -2.484 3.244 1.00 90.50 93 GLN A C 1
ATOM 714 O O . GLN A 1 93 ? 6.398 -1.960 2.448 1.00 90.50 93 GLN A O 1
ATOM 719 N N . PRO A 1 94 ? 5.594 -3.821 3.421 1.00 93.00 94 PRO A N 1
ATOM 720 C CA . PRO A 1 94 ? 6.514 -4.714 2.719 1.00 93.00 94 PRO A CA 1
ATOM 721 C C . PRO A 1 94 ? 6.340 -4.680 1.198 1.00 93.00 94 PRO A C 1
ATOM 723 O O . PRO A 1 94 ? 7.326 -4.625 0.470 1.00 93.00 94 PRO A O 1
ATOM 726 N N . ILE A 1 95 ? 5.093 -4.636 0.709 1.00 94.06 95 ILE A N 1
ATOM 727 C CA . ILE A 1 95 ? 4.797 -4.556 -0.731 1.00 94.06 95 ILE A CA 1
ATOM 728 C C . ILE A 1 95 ? 5.373 -3.262 -1.308 1.00 94.06 95 ILE A C 1
ATOM 730 O O . ILE A 1 95 ? 6.017 -3.265 -2.358 1.00 94.06 95 ILE A O 1
ATOM 734 N N . PHE A 1 96 ? 5.158 -2.151 -0.603 1.00 91.50 96 PHE A N 1
ATOM 735 C CA . PHE A 1 96 ? 5.704 -0.869 -1.016 1.00 91.50 96 PHE A CA 1
ATOM 736 C C . PHE A 1 96 ? 7.234 -0.862 -0.996 1.00 91.50 96 PHE A C 1
ATOM 738 O O . PHE A 1 96 ? 7.852 -0.380 -1.941 1.00 91.50 96 PHE A O 1
ATOM 745 N N . ALA A 1 97 ? 7.849 -1.405 0.056 1.00 90.38 97 ALA A N 1
ATOM 746 C CA . ALA A 1 97 ? 9.298 -1.468 0.188 1.00 90.38 97 ALA A CA 1
ATOM 747 C C . ALA A 1 97 ? 9.933 -2.290 -0.939 1.00 90.38 97 ALA A C 1
ATOM 749 O O . ALA A 1 97 ? 10.924 -1.851 -1.513 1.00 90.38 97 ALA A O 1
ATOM 750 N N . GLU A 1 98 ? 9.338 -3.427 -1.309 1.00 92.62 98 GLU A N 1
ATOM 751 C CA . GLU A 1 98 ? 9.788 -4.232 -2.449 1.00 92.62 98 GLU A CA 1
ATOM 752 C C . GLU A 1 98 ? 9.692 -3.457 -3.771 1.00 92.62 98 GLU A C 1
ATOM 754 O O . GLU A 1 98 ? 10.647 -3.465 -4.549 1.00 92.62 98 GLU A O 1
ATOM 759 N N . LEU A 1 99 ? 8.576 -2.757 -4.019 1.00 90.88 99 LEU A N 1
ATOM 760 C CA . LEU A 1 99 ? 8.409 -1.917 -5.211 1.00 90.88 99 LEU A CA 1
ATOM 761 C C . LEU A 1 99 ? 9.445 -0.789 -5.239 1.00 90.88 99 LEU A C 1
ATOM 763 O O . LEU A 1 99 ? 10.106 -0.575 -6.252 1.00 90.88 99 LEU A O 1
ATOM 767 N N . HIS A 1 100 ? 9.610 -0.086 -4.122 1.00 89.19 100 HIS A N 1
ATOM 768 C CA . HIS A 1 100 ? 10.569 1.002 -3.990 1.00 89.19 100 HIS A CA 1
ATOM 769 C C . HIS A 1 100 ? 12.006 0.519 -4.189 1.00 89.19 100 HIS A C 1
ATOM 771 O O . HIS A 1 100 ? 12.774 1.135 -4.924 1.00 89.19 100 HIS A O 1
ATOM 777 N N . GLN A 1 101 ? 12.363 -0.613 -3.584 1.00 88.69 101 GLN A N 1
ATOM 778 C CA . GLN A 1 101 ? 13.672 -1.232 -3.735 1.00 88.69 101 GLN A CA 1
ATOM 779 C C . GLN A 1 101 ? 13.915 -1.662 -5.183 1.00 88.69 101 GLN A C 1
ATOM 781 O O . GLN A 1 101 ? 14.998 -1.431 -5.714 1.00 88.69 101 GLN A O 1
ATOM 786 N N . PHE A 1 102 ? 12.921 -2.264 -5.837 1.00 87.56 102 PHE A N 1
ATOM 787 C CA . PHE A 1 102 ? 13.010 -2.622 -7.247 1.00 87.56 102 PHE A CA 1
ATOM 788 C C . PHE A 1 102 ? 13.270 -1.375 -8.097 1.00 87.56 102 PHE A C 1
ATOM 790 O O . PHE A 1 102 ? 14.262 -1.331 -8.820 1.00 87.56 102 PHE A O 1
ATOM 797 N N . VAL A 1 103 ? 12.441 -0.342 -7.947 1.00 84.38 103 VAL A N 1
ATOM 798 C CA . VAL A 1 103 ? 12.523 0.920 -8.696 1.00 84.38 103 VAL A CA 1
ATOM 799 C C . VAL A 1 103 ? 13.851 1.658 -8.486 1.00 84.38 103 VAL A C 1
ATOM 801 O O . VAL A 1 103 ? 14.357 2.281 -9.416 1.00 84.38 103 VAL A O 1
ATOM 804 N N . THR A 1 104 ? 14.430 1.599 -7.286 1.00 81.94 104 THR A N 1
ATOM 805 C CA . THR A 1 104 ? 15.659 2.342 -6.951 1.00 81.94 104 THR A CA 1
ATOM 806 C C . THR A 1 104 ? 16.950 1.567 -7.216 1.00 81.94 104 THR A C 1
ATOM 808 O O . THR A 1 104 ? 17.965 2.188 -7.524 1.00 81.94 104 THR A O 1
ATOM 811 N N . ASN A 1 105 ? 16.944 0.232 -7.142 1.00 76.44 105 ASN A N 1
ATOM 812 C CA . ASN A 1 105 ? 18.165 -0.568 -7.302 1.00 76.44 105 ASN A CA 1
ATOM 813 C C . ASN A 1 105 ? 18.561 -0.835 -8.759 1.00 76.44 105 ASN A C 1
ATOM 815 O O . ASN A 1 105 ? 19.714 -1.183 -9.019 1.00 76.44 105 ASN A O 1
ATOM 819 N N . ALA A 1 106 ? 17.644 -0.709 -9.718 1.00 62.12 106 ALA A N 1
ATOM 820 C CA . ALA A 1 106 ? 17.971 -0.956 -11.115 1.00 62.12 106 ALA A CA 1
ATOM 821 C C . ALA A 1 106 ? 18.397 0.330 -11.827 1.00 62.12 106 ALA A C 1
ATOM 823 O O . ALA A 1 106 ? 17.570 1.105 -12.309 1.00 62.12 106 ALA A O 1
ATOM 824 N N . ASN A 1 107 ? 19.709 0.517 -11.971 1.00 58.12 107 ASN A N 1
ATOM 825 C CA . ASN A 1 107 ? 20.250 1.451 -12.955 1.00 58.12 107 ASN A CA 1
ATOM 826 C C . ASN A 1 107 ? 19.834 0.972 -14.356 1.00 58.12 107 ASN A C 1
ATOM 828 O O . ASN A 1 107 ? 20.472 0.085 -14.918 1.00 58.12 107 ASN A O 1
ATOM 832 N N . ASN A 1 108 ? 18.781 1.575 -14.912 1.00 65.00 108 ASN A N 1
ATOM 833 C CA . ASN A 1 108 ? 18.220 1.323 -16.248 1.00 65.00 108 ASN A CA 1
ATOM 834 C C . ASN A 1 108 ? 17.295 0.104 -16.373 1.00 65.00 108 ASN A C 1
ATOM 836 O O . ASN A 1 108 ? 17.385 -0.641 -17.350 1.00 65.00 108 ASN A O 1
ATOM 840 N N . GLN A 1 109 ? 16.369 -0.056 -15.431 1.00 74.81 109 GLN A N 1
ATOM 841 C CA . GLN A 1 109 ? 15.245 -0.981 -15.577 1.00 74.81 109 GLN A CA 1
ATOM 842 C C . GLN A 1 109 ? 14.513 -0.779 -16.909 1.00 74.81 109 GLN A C 1
ATOM 844 O O . GLN A 1 109 ? 14.192 0.340 -17.291 1.00 74.81 109 GLN A O 1
ATOM 849 N N . THR A 1 110 ? 14.239 -1.857 -17.626 1.00 79.25 110 THR A N 1
ATOM 850 C CA . THR A 1 110 ? 13.436 -1.851 -18.846 1.00 79.25 110 THR A CA 1
ATOM 851 C C . THR A 1 110 ? 11.950 -1.962 -18.523 1.00 79.25 110 THR A C 1
ATOM 853 O O . THR A 1 110 ? 11.531 -2.479 -17.485 1.00 79.25 110 THR A O 1
ATOM 856 N N . TYR A 1 111 ? 11.123 -1.554 -19.484 1.00 81.31 111 TYR A N 1
ATOM 857 C CA . TYR A 1 111 ? 9.678 -1.758 -19.428 1.00 81.31 111 TYR A CA 1
ATOM 858 C C . TYR A 1 111 ? 9.280 -3.234 -19.222 1.00 81.31 111 TYR A C 1
ATOM 860 O O . TY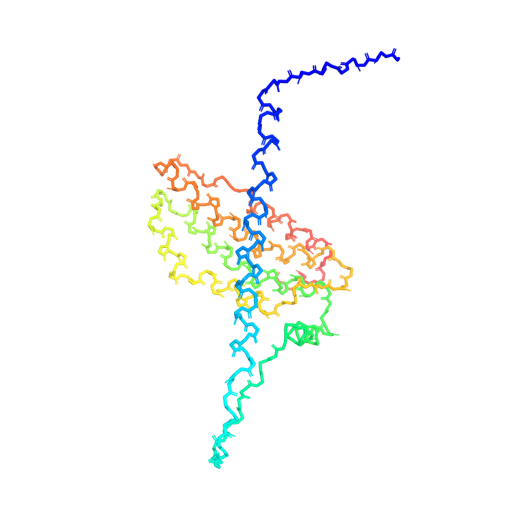R A 1 111 ? 8.309 -3.522 -18.529 1.00 81.31 111 TYR A O 1
ATOM 868 N N . GLN A 1 112 ? 10.014 -4.186 -19.803 1.00 85.50 112 GLN A N 1
ATOM 869 C CA . GLN A 1 112 ? 9.714 -5.614 -19.643 1.00 85.50 112 GLN A CA 1
ATOM 870 C C . GLN A 1 112 ? 10.035 -6.106 -18.230 1.00 85.50 112 GLN A C 1
ATOM 872 O O . GLN A 1 112 ? 9.243 -6.838 -17.643 1.00 85.50 112 GLN A O 1
ATOM 877 N N . GLU A 1 113 ? 11.153 -5.665 -17.656 1.00 86.62 113 GLU A N 1
ATOM 878 C CA . GLU A 1 113 ? 11.561 -6.059 -16.305 1.00 86.62 113 GLU A CA 1
ATOM 879 C C . GLU A 1 113 ? 10.563 -5.600 -15.246 1.00 86.62 113 GLU A C 1
ATOM 881 O O . GLU A 1 113 ? 10.244 -6.375 -14.347 1.00 86.62 113 GLU A O 1
ATOM 886 N N . ILE A 1 114 ? 10.013 -4.385 -15.363 1.00 85.19 114 ILE A N 1
ATOM 887 C CA . ILE A 1 114 ? 8.995 -3.919 -14.414 1.00 85.19 114 ILE A CA 1
ATOM 888 C C . ILE A 1 114 ? 7.707 -4.752 -14.502 1.00 85.19 114 ILE A C 1
ATOM 890 O O . ILE A 1 114 ? 7.152 -5.122 -13.467 1.00 85.19 114 ILE A O 1
ATOM 894 N N . TYR A 1 115 ? 7.267 -5.149 -15.704 1.00 87.94 115 TYR A N 1
ATOM 895 C CA . TYR A 1 115 ? 6.140 -6.081 -15.859 1.00 87.94 115 TYR A CA 1
ATOM 896 C C . TYR A 1 115 ? 6.419 -7.450 -15.257 1.00 87.94 115 TYR A C 1
ATOM 898 O O . TYR A 1 115 ? 5.598 -7.956 -14.493 1.00 87.94 115 TYR A O 1
ATOM 906 N N . HIS A 1 116 ? 7.577 -8.030 -15.575 1.00 90.62 116 HIS A N 1
ATOM 907 C CA . HIS A 1 116 ? 7.970 -9.323 -15.032 1.00 90.62 116 HIS A CA 1
ATOM 908 C C . HIS A 1 116 ? 8.057 -9.286 -13.513 1.00 90.62 116 HIS A C 1
ATOM 910 O O . HIS A 1 116 ? 7.615 -10.227 -12.861 1.00 90.62 116 HIS A O 1
ATOM 916 N N . TRP A 1 117 ? 8.545 -8.189 -12.935 1.00 91.06 117 TRP A N 1
ATOM 917 C CA . TRP A 1 117 ? 8.533 -8.006 -11.492 1.00 91.06 117 TRP A CA 1
ATOM 918 C C . TRP A 1 117 ? 7.107 -8.008 -10.930 1.00 91.06 117 TRP A C 1
ATOM 920 O O . TRP A 1 117 ? 6.840 -8.717 -9.962 1.00 91.06 117 TRP A O 1
ATOM 930 N N . LYS A 1 118 ? 6.161 -7.295 -11.553 1.00 92.56 118 LYS A N 1
ATOM 931 C CA . LYS A 1 118 ? 4.755 -7.279 -11.110 1.00 92.56 118 LYS A CA 1
ATOM 932 C C . LYS A 1 118 ? 4.099 -8.655 -11.166 1.00 92.56 118 LYS A C 1
ATOM 934 O O . LYS A 1 118 ? 3.372 -9.021 -10.243 1.00 92.56 118 LYS A O 1
ATOM 939 N N . GLU A 1 119 ? 4.351 -9.410 -12.229 1.00 94.06 119 GLU A N 1
ATOM 940 C CA . GLU A 1 119 ? 3.840 -10.774 -12.377 1.00 94.06 119 GLU A CA 1
ATOM 941 C C . GLU A 1 119 ? 4.483 -11.725 -11.361 1.00 94.06 119 GLU A C 1
ATOM 943 O O . GLU A 1 119 ? 3.772 -12.431 -10.646 1.00 94.06 119 GLU A O 1
ATOM 948 N N . ALA A 1 120 ? 5.813 -11.694 -11.235 1.00 94.19 120 ALA A N 1
ATOM 949 C CA . ALA A 1 120 ? 6.570 -12.557 -10.332 1.00 94.19 120 ALA A CA 1
ATOM 950 C C . ALA A 1 120 ? 6.231 -12.309 -8.857 1.00 94.19 120 ALA A C 1
ATOM 952 O O . ALA A 1 120 ? 6.106 -13.253 -8.079 1.00 94.19 120 ALA A O 1
ATOM 953 N N . THR A 1 121 ? 6.035 -11.047 -8.471 1.00 94.19 121 THR A N 1
ATOM 954 C CA . THR A 1 121 ? 5.636 -10.668 -7.106 1.00 94.19 121 THR A CA 1
ATOM 955 C C . THR A 1 121 ? 4.138 -10.785 -6.862 1.00 94.19 121 THR A C 1
ATOM 957 O O . THR A 1 121 ? 3.702 -10.609 -5.725 1.00 94.19 121 THR A O 1
ATOM 960 N N . ARG A 1 122 ? 3.341 -11.079 -7.900 1.00 95.88 122 ARG A N 1
ATOM 961 C CA . ARG A 1 122 ? 1.874 -11.135 -7.841 1.00 95.88 122 ARG A CA 1
ATOM 962 C C . ARG A 1 122 ? 1.271 -9.873 -7.210 1.00 95.88 122 ARG A C 1
ATOM 964 O O . ARG A 1 122 ? 0.348 -9.976 -6.402 1.00 95.88 122 ARG A O 1
ATOM 971 N N . LEU A 1 123 ? 1.790 -8.693 -7.571 1.00 93.00 123 LEU A N 1
ATOM 972 C CA . LEU A 1 123 ? 1.439 -7.414 -6.935 1.00 93.00 123 LEU A CA 1
ATOM 973 C C . LEU A 1 123 ? -0.079 -7.213 -6.811 1.00 93.00 123 LEU A C 1
ATOM 975 O O . LEU A 1 123 ? -0.572 -6.949 -5.719 1.00 93.00 123 LEU A O 1
ATOM 979 N N . ASP A 1 124 ? -0.816 -7.390 -7.913 1.00 92.19 124 ASP A N 1
ATOM 980 C CA . ASP A 1 124 ? -2.269 -7.175 -7.942 1.00 92.19 124 ASP A CA 1
ATOM 981 C C . ASP A 1 124 ? -3.005 -8.110 -6.978 1.00 92.19 124 ASP A C 1
ATOM 983 O O . ASP A 1 124 ? -3.924 -7.687 -6.283 1.00 92.19 124 ASP A O 1
ATOM 987 N N . ALA A 1 125 ? -2.585 -9.377 -6.910 1.00 94.12 125 ALA A N 1
ATOM 988 C CA . ALA A 1 125 ? -3.198 -10.354 -6.019 1.00 94.12 125 ALA A CA 1
ATOM 989 C C . ALA A 1 125 ? -2.918 -10.015 -4.551 1.00 94.12 125 ALA A C 1
ATOM 991 O O . ALA A 1 125 ? -3.833 -10.058 -3.740 1.00 94.12 125 ALA A O 1
ATOM 992 N N . ARG A 1 126 ? -1.685 -9.611 -4.218 1.00 94.19 126 ARG A N 1
ATOM 993 C CA . ARG A 1 126 ? -1.309 -9.222 -2.849 1.00 94.19 126 ARG A CA 1
ATOM 994 C C . ARG A 1 126 ? -2.071 -7.986 -2.378 1.00 94.19 126 ARG A C 1
ATOM 996 O O . ARG A 1 126 ? -2.545 -7.964 -1.249 1.00 94.19 126 ARG A O 1
ATOM 1003 N N . VAL A 1 127 ? -2.220 -6.975 -3.237 1.00 91.19 127 VAL A N 1
ATOM 1004 C CA . VAL A 1 127 ? -3.028 -5.787 -2.914 1.00 91.19 127 VAL A CA 1
ATOM 1005 C C . VAL A 1 127 ? -4.499 -6.174 -2.739 1.00 91.19 127 VAL A C 1
ATOM 1007 O O . VAL A 1 127 ? -5.103 -5.802 -1.739 1.00 91.19 127 VAL A O 1
ATOM 1010 N N . ALA A 1 128 ? -5.053 -6.999 -3.635 1.00 90.19 128 ALA A N 1
ATOM 1011 C CA . ALA A 1 128 ? -6.434 -7.471 -3.524 1.00 90.19 128 ALA A CA 1
ATOM 1012 C C . ALA A 1 128 ? -6.687 -8.316 -2.259 1.00 90.19 128 ALA A C 1
ATOM 1014 O O . ALA A 1 128 ? -7.748 -8.205 -1.650 1.00 90.19 128 ALA A O 1
ATOM 1015 N N . GLU A 1 129 ? -5.724 -9.141 -1.838 1.00 91.44 129 GLU A N 1
ATOM 1016 C CA . GLU A 1 129 ? -5.789 -9.910 -0.588 1.00 91.44 129 GLU A CA 1
ATOM 1017 C C . GLU A 1 129 ? -5.860 -8.983 0.638 1.00 91.44 129 GLU A C 1
ATOM 1019 O O . GLU A 1 129 ? -6.649 -9.227 1.555 1.00 91.44 129 GLU A O 1
ATOM 1024 N N . LEU A 1 130 ? -5.095 -7.887 0.647 1.00 89.88 130 LEU A N 1
ATOM 1025 C CA . LEU A 1 130 ? -5.150 -6.892 1.721 1.00 89.88 130 LEU A CA 1
ATOM 1026 C C . LEU A 1 130 ? -6.447 -6.069 1.691 1.00 89.88 130 LEU A C 1
ATOM 1028 O O . LEU A 1 130 ? -7.051 -5.846 2.741 1.00 89.88 130 LEU A O 1
ATOM 1032 N N . ASP A 1 131 ? -6.942 -5.696 0.511 1.00 85.94 131 ASP A N 1
ATOM 1033 C CA . ASP A 1 131 ? -8.251 -5.046 0.355 1.00 85.94 131 ASP A CA 1
ATOM 1034 C C . ASP A 1 131 ? -9.417 -5.966 0.769 1.00 85.94 131 ASP A C 1
ATOM 1036 O O . ASP A 1 131 ? -10.450 -5.513 1.273 1.00 85.94 131 ASP A O 1
ATOM 1040 N N . ALA A 1 132 ? -9.259 -7.282 0.615 1.00 86.19 132 ALA A N 1
ATOM 1041 C CA . ALA A 1 132 ? -10.209 -8.268 1.118 1.00 86.19 132 ALA A CA 1
ATOM 1042 C C . ALA A 1 132 ? -10.110 -8.460 2.640 1.00 86.19 132 ALA A C 1
ATOM 1044 O O . ALA A 1 132 ? -11.098 -8.826 3.274 1.00 86.19 132 ALA A O 1
ATOM 1045 N N . LYS A 1 133 ? -8.951 -8.196 3.250 1.00 86.62 133 LYS A N 1
ATOM 1046 C CA . LYS A 1 133 ? -8.748 -8.317 4.700 1.00 86.62 133 LYS A CA 1
ATOM 1047 C C . LYS A 1 133 ? -9.396 -7.175 5.481 1.00 86.62 133 LYS A C 1
ATOM 1049 O O . LYS A 1 133 ? -9.918 -7.399 6.571 1.00 86.62 133 LYS A O 1
ATOM 1054 N N . TYR A 1 134 ? -9.362 -5.961 4.937 1.00 85.31 134 TYR A N 1
ATOM 1055 C CA . TYR A 1 134 ? -9.812 -4.755 5.629 1.00 85.31 134 TYR A CA 1
ATOM 1056 C C . TYR A 1 134 ? -11.146 -4.236 5.078 1.00 85.31 134 TYR A C 1
ATOM 1058 O O . TYR A 1 134 ? -11.402 -4.344 3.877 1.00 85.31 134 TYR A O 1
ATOM 1066 N N . PRO A 1 135 ? -12.033 -3.688 5.928 1.00 79.00 135 PRO A N 1
ATOM 1067 C CA . PRO A 1 135 ? -13.279 -3.098 5.456 1.00 79.00 135 PRO A CA 1
ATOM 1068 C C . PRO A 1 135 ? -13.008 -1.927 4.505 1.00 79.00 135 PRO A C 1
ATOM 1070 O O . PRO A 1 135 ? -12.113 -1.099 4.706 1.00 79.00 135 PRO A O 1
ATOM 1073 N N . SER A 1 136 ? -13.812 -1.854 3.448 1.00 73.44 136 SER A N 1
ATOM 1074 C CA . SER A 1 136 ? -13.727 -0.828 2.413 1.00 73.44 136 SER A CA 1
ATOM 1075 C C . SER A 1 136 ? -14.145 0.554 2.933 1.00 73.44 136 SER A C 1
ATOM 1077 O O . SER A 1 136 ? -13.586 1.571 2.522 1.00 73.44 136 SER A O 1
ATOM 1079 N N . SER A 1 137 ? -15.043 0.606 3.908 1.00 65.06 137 SER A N 1
ATOM 1080 C CA . SER A 1 137 ? -15.441 1.831 4.591 1.00 65.06 137 SER A CA 1
ATOM 1081 C C . SER A 1 137 ? -15.421 1.578 6.087 1.00 65.06 137 SER A C 1
ATOM 1083 O O . SER A 1 137 ? -16.235 0.789 6.553 1.00 65.06 137 SER A O 1
ATOM 1085 N N . TYR A 1 138 ? -14.514 2.230 6.824 1.00 59.16 138 TYR A N 1
ATOM 1086 C CA . TYR A 1 138 ? -14.524 2.220 8.286 1.00 59.16 138 TYR A CA 1
ATOM 1087 C C . TYR A 1 138 ? -15.364 3.418 8.795 1.00 59.16 138 TYR A C 1
ATOM 1089 O O . TYR A 1 138 ? -14.932 4.560 8.716 1.00 59.16 138 TYR A O 1
ATOM 1097 N N . THR A 1 139 ? -16.594 3.181 9.258 1.00 50.34 139 THR A N 1
ATOM 1098 C CA . THR A 1 139 ? -17.614 4.094 9.804 1.00 50.34 139 THR A CA 1
ATOM 1099 C C . THR A 1 139 ? -17.321 4.543 11.238 1.00 50.34 139 THR A C 1
ATOM 1101 O O . THR A 1 139 ? -18.247 4.793 12.008 1.00 50.34 139 THR A O 1
ATOM 1104 N N . VAL A 1 140 ? -16.051 4.660 11.623 1.00 43.00 140 VAL A N 1
ATOM 1105 C CA . VAL A 1 140 ? -15.680 5.359 12.857 1.00 43.00 140 VAL A CA 1
ATOM 1106 C C . VAL A 1 140 ? -14.688 6.460 12.511 1.00 43.00 140 VAL A C 1
ATOM 1108 O O . VAL A 1 140 ? -13.840 6.316 11.633 1.00 43.00 140 VAL A O 1
ATOM 1111 N N . SER A 1 141 ? -14.874 7.599 13.170 1.00 49.03 141 SER A N 1
ATOM 1112 C CA . SER A 1 141 ? -14.087 8.818 13.031 1.00 49.03 141 SER A CA 1
ATOM 1113 C C . SER A 1 141 ? -12.608 8.548 13.305 1.00 49.03 141 SER A C 1
ATOM 1115 O O . SER A 1 141 ? -12.226 8.579 14.468 1.00 49.03 141 SER A O 1
ATOM 1117 N N . MET A 1 142 ? -11.757 8.377 12.287 1.00 55.78 142 MET A N 1
ATOM 1118 C CA . MET A 1 142 ? -10.354 8.783 12.426 1.00 55.78 142 MET A CA 1
ATOM 1119 C C . MET A 1 142 ? -9.567 8.809 11.117 1.00 55.78 142 MET A C 1
ATOM 1121 O O . MET A 1 142 ? -9.503 7.839 10.362 1.00 55.78 142 MET A O 1
ATOM 1125 N N . ASN A 1 143 ? -8.874 9.932 10.923 1.00 64.06 143 ASN A N 1
ATOM 1126 C CA . ASN A 1 143 ? -7.947 10.179 9.825 1.00 64.06 143 ASN A CA 1
ATOM 1127 C C . ASN A 1 143 ? -6.837 9.114 9.729 1.00 64.06 143 ASN A C 1
ATOM 1129 O O . ASN A 1 143 ? -6.426 8.787 8.627 1.00 64.06 143 ASN A O 1
ATOM 1133 N N . ASN A 1 144 ? -6.400 8.516 10.846 1.00 68.25 144 ASN A N 1
ATOM 1134 C CA . ASN A 1 144 ? -5.273 7.570 10.880 1.00 68.25 144 ASN A CA 1
ATOM 1135 C C . ASN A 1 144 ? -5.527 6.279 10.085 1.00 68.25 144 ASN A C 1
ATOM 1137 O O . ASN A 1 144 ? -4.645 5.826 9.360 1.00 68.25 144 ASN A O 1
ATOM 1141 N N . THR A 1 145 ? -6.728 5.698 10.180 1.00 69.00 145 THR A N 1
ATOM 1142 C CA . THR A 1 145 ? -7.091 4.506 9.392 1.00 69.00 145 THR A CA 1
ATOM 1143 C C . THR A 1 145 ? -7.244 4.856 7.916 1.00 69.00 145 THR A C 1
ATOM 1145 O O . THR A 1 145 ? -6.855 4.066 7.061 1.00 69.00 145 THR A O 1
ATOM 1148 N N . LEU A 1 146 ? -7.761 6.049 7.599 1.00 70.62 146 LEU A N 1
ATOM 1149 C CA . LEU A 1 146 ? -7.832 6.537 6.220 1.00 70.62 146 LEU A CA 1
ATOM 1150 C C . LEU A 1 146 ? -6.430 6.757 5.633 1.00 70.62 146 LEU A C 1
ATOM 1152 O O . LEU A 1 146 ? -6.177 6.304 4.520 1.00 70.62 146 LEU A O 1
ATOM 1156 N N . PHE A 1 147 ? -5.509 7.359 6.394 1.00 75.00 147 PHE A N 1
ATOM 1157 C CA . PHE A 1 147 ? -4.101 7.511 6.014 1.00 75.00 147 PHE A CA 1
ATOM 1158 C C . PHE A 1 147 ? -3.455 6.147 5.757 1.00 75.00 147 PHE A C 1
ATOM 1160 O O . PHE A 1 147 ? -2.979 5.886 4.657 1.00 75.00 147 PHE A O 1
ATOM 1167 N N . ALA A 1 148 ? -3.534 5.221 6.717 1.00 70.50 148 ALA A N 1
ATOM 1168 C CA . ALA A 1 148 ? -2.945 3.893 6.563 1.00 70.50 148 ALA A CA 1
ATOM 1169 C C . ALA A 1 148 ? -3.588 3.082 5.422 1.00 70.50 148 ALA A C 1
ATOM 1171 O O . ALA A 1 148 ? -2.908 2.332 4.732 1.00 70.50 148 ALA A O 1
ATOM 1172 N N . LYS A 1 149 ? -4.892 3.228 5.168 1.00 72.12 149 LYS A N 1
ATOM 1173 C CA . LYS A 1 149 ? -5.556 2.524 4.062 1.00 72.12 149 LYS A CA 1
ATOM 1174 C C . LYS A 1 149 ? -5.143 3.065 2.690 1.00 72.12 149 LYS A C 1
ATOM 1176 O O . LYS A 1 149 ? -5.090 2.304 1.723 1.00 72.12 149 LYS A O 1
ATOM 1181 N N . ASN A 1 150 ? -4.799 4.348 2.596 1.00 77.69 150 ASN A N 1
ATOM 1182 C CA . ASN A 1 150 ? -4.329 4.943 1.346 1.00 77.69 150 ASN A CA 1
ATOM 1183 C C . ASN A 1 150 ? -2.994 4.354 0.858 1.00 77.69 150 ASN A C 1
ATOM 1185 O O . ASN A 1 150 ? -2.600 4.630 -0.271 1.00 77.69 150 ASN A O 1
ATOM 1189 N N . LEU A 1 151 ? -2.349 3.471 1.625 1.00 79.25 151 LEU A N 1
ATOM 1190 C CA . LEU A 1 151 ? -1.166 2.724 1.200 1.00 79.25 151 LEU A CA 1
ATOM 1191 C C . LEU A 1 151 ? -1.405 1.829 -0.020 1.00 79.25 151 LEU A C 1
ATOM 1193 O O . LEU A 1 151 ? -0.561 1.791 -0.910 1.00 79.25 151 LEU A O 1
ATOM 1197 N N . GLY A 1 152 ? -2.554 1.149 -0.116 1.00 79.75 152 GLY A N 1
ATOM 1198 C CA . GLY A 1 152 ? -2.886 0.361 -1.312 1.00 79.75 152 GLY A CA 1
ATOM 1199 C C . GLY A 1 152 ? -2.986 1.245 -2.560 1.00 79.75 152 GLY A C 1
ATOM 1200 O O . GLY A 1 152 ? -2.449 0.925 -3.624 1.00 79.75 152 GLY A O 1
ATOM 1201 N N . PHE A 1 153 ? -3.591 2.427 -2.403 1.00 83.12 153 PHE A N 1
ATOM 1202 C CA . PHE A 1 153 ? -3.636 3.443 -3.450 1.00 83.12 153 PHE A CA 1
ATOM 1203 C C . PHE A 1 153 ? -2.239 3.985 -3.785 1.00 83.12 153 PHE A C 1
ATOM 1205 O O . PHE A 1 153 ? -1.918 4.113 -4.967 1.00 83.12 153 PHE A O 1
ATOM 1212 N N . ALA A 1 154 ? -1.401 4.244 -2.778 1.00 85.75 154 ALA A N 1
ATOM 1213 C CA . ALA A 1 154 ? -0.036 4.737 -2.940 1.00 85.75 154 ALA A CA 1
ATOM 1214 C C . ALA A 1 154 ? 0.852 3.736 -3.692 1.00 85.75 154 ALA A C 1
ATOM 1216 O O . ALA A 1 154 ? 1.537 4.118 -4.637 1.00 85.75 154 ALA A O 1
ATOM 1217 N N . ILE A 1 155 ? 0.772 2.441 -3.360 1.00 88.94 155 ILE A N 1
ATOM 1218 C CA . ILE A 1 155 ? 1.449 1.361 -4.097 1.00 88.94 155 ILE A CA 1
ATOM 1219 C C . ILE A 1 155 ? 0.996 1.357 -5.560 1.00 88.94 155 ILE A C 1
ATOM 1221 O O . ILE A 1 155 ? 1.825 1.332 -6.471 1.00 88.94 155 ILE A O 1
ATOM 1225 N N . GLY A 1 156 ? -0.316 1.430 -5.804 1.00 87.44 156 GLY A N 1
ATOM 1226 C CA . GLY A 1 156 ? -0.868 1.467 -7.156 1.00 87.44 156 GLY A CA 1
ATOM 1227 C C . GLY A 1 156 ? -0.462 2.714 -7.948 1.00 87.44 156 GLY A C 1
ATOM 1228 O O . GLY A 1 156 ? -0.198 2.619 -9.147 1.00 87.44 156 GLY A O 1
ATOM 1229 N N . GLN A 1 157 ? -0.400 3.884 -7.307 1.00 88.88 157 GLN A N 1
ATOM 1230 C CA . GLN A 1 157 ? 0.063 5.127 -7.927 1.00 88.88 157 GLN A CA 1
ATOM 1231 C C . GLN A 1 157 ? 1.556 5.056 -8.234 1.00 88.88 157 GLN A C 1
ATOM 1233 O O . GLN A 1 157 ? 1.945 5.334 -9.364 1.00 88.88 157 GLN A O 1
ATOM 1238 N N . TYR A 1 158 ? 2.371 4.603 -7.283 1.00 89.94 158 TYR A N 1
ATOM 1239 C CA . TYR A 1 158 ? 3.809 4.493 -7.483 1.00 89.94 158 TYR A CA 1
ATOM 1240 C C . TYR A 1 158 ? 4.139 3.518 -8.614 1.00 89.94 158 TYR A C 1
ATOM 1242 O O . TYR A 1 158 ? 4.962 3.811 -9.478 1.00 89.94 158 TYR A O 1
ATOM 1250 N N . TRP A 1 159 ? 3.413 2.398 -8.679 1.00 89.50 159 TRP A N 1
ATOM 1251 C CA . TRP A 1 159 ? 3.477 1.475 -9.805 1.00 89.50 159 TRP A CA 1
ATOM 1252 C C . TRP A 1 159 ? 3.151 2.167 -11.137 1.00 89.50 159 TRP A C 1
ATOM 1254 O O . TRP A 1 159 ? 3.885 2.003 -12.111 1.00 89.50 159 TRP A O 1
ATOM 1264 N N . ARG A 1 160 ? 2.062 2.947 -11.206 1.00 88.19 160 ARG A N 1
ATOM 1265 C CA . ARG A 1 160 ? 1.681 3.679 -12.428 1.00 88.19 160 ARG A CA 1
ATOM 1266 C C . ARG A 1 160 ? 2.742 4.693 -12.848 1.00 88.19 160 ARG A C 1
ATOM 1268 O O . ARG A 1 160 ? 3.002 4.809 -14.048 1.00 88.19 160 ARG A O 1
ATOM 1275 N N . ASP A 1 161 ? 3.337 5.403 -11.897 1.00 86.81 161 ASP A N 1
ATOM 1276 C CA . ASP A 1 161 ? 4.381 6.400 -12.151 1.00 86.81 161 ASP A CA 1
ATOM 1277 C C . ASP A 1 161 ? 5.654 5.724 -12.667 1.00 86.81 161 ASP A C 1
ATOM 1279 O O . ASP A 1 161 ? 6.220 6.145 -13.681 1.00 86.81 161 ASP A O 1
ATOM 1283 N N . ALA A 1 162 ? 6.047 4.617 -12.032 1.00 84.25 162 ALA A N 1
ATOM 1284 C CA . ALA A 1 162 ? 7.178 3.794 -12.437 1.00 84.25 162 ALA A CA 1
ATOM 1285 C C . ALA A 1 162 ? 6.998 3.252 -13.857 1.00 84.25 162 ALA A C 1
ATOM 1287 O O . ALA A 1 162 ? 7.831 3.460 -14.740 1.00 84.25 162 ALA A O 1
ATOM 1288 N N . HIS A 1 163 ? 5.848 2.629 -14.102 1.00 84.88 163 HIS A N 1
ATOM 1289 C CA . HIS A 1 163 ? 5.465 2.086 -15.399 1.00 84.88 163 HIS A CA 1
ATOM 1290 C C . HIS A 1 163 ? 5.440 3.157 -16.497 1.00 84.88 163 HIS A C 1
ATOM 1292 O O . HIS A 1 163 ? 5.990 2.959 -17.581 1.00 84.88 163 HIS A O 1
ATOM 1298 N N . SER A 1 164 ? 4.840 4.315 -16.212 1.00 82.56 164 SER A N 1
ATOM 1299 C CA . SER A 1 164 ? 4.724 5.416 -17.172 1.00 82.56 164 SER A CA 1
ATOM 1300 C C . SER A 1 164 ? 6.074 6.044 -17.498 1.00 82.56 164 SER A C 1
ATOM 1302 O O . SER A 1 164 ? 6.324 6.371 -18.661 1.00 82.56 164 SER A O 1
ATOM 1304 N N . SER A 1 165 ? 6.940 6.196 -16.495 1.00 79.31 165 SER A N 1
ATOM 1305 C CA . SER A 1 165 ? 8.287 6.745 -16.661 1.00 79.31 165 SER A CA 1
ATOM 1306 C C . SER A 1 165 ? 9.127 5.833 -17.550 1.00 79.31 165 SER A C 1
ATOM 1308 O O . SER A 1 165 ? 9.591 6.274 -18.600 1.00 79.31 165 SER A O 1
ATOM 1310 N N . LEU A 1 166 ? 9.196 4.539 -17.221 1.00 76.75 166 LEU A N 1
ATOM 1311 C CA . LEU A 1 166 ? 9.965 3.541 -17.976 1.00 76.75 166 LEU A CA 1
ATOM 1312 C C . LEU A 1 166 ? 9.417 3.277 -19.387 1.00 76.75 166 LEU A C 1
ATOM 1314 O O . LEU A 1 166 ? 10.135 2.794 -20.259 1.00 76.75 166 LEU A O 1
ATOM 1318 N N . ARG A 1 167 ? 8.143 3.595 -19.642 1.00 73.94 167 ARG A N 1
ATOM 1319 C CA . ARG A 1 167 ? 7.549 3.526 -20.985 1.00 73.94 167 ARG A CA 1
ATOM 1320 C C . ARG A 1 167 ? 7.919 4.722 -21.868 1.00 73.94 167 ARG A C 1
ATOM 1322 O O . ARG A 1 167 ? 7.972 4.574 -23.087 1.00 73.94 167 ARG A O 1
ATOM 1329 N N . ARG A 1 168 ? 8.047 5.922 -21.291 1.00 67.06 168 ARG A N 1
ATOM 1330 C CA . ARG A 1 168 ? 8.168 7.186 -22.048 1.00 67.06 168 ARG A CA 1
ATOM 1331 C C . ARG A 1 168 ? 9.605 7.631 -22.254 1.00 67.06 168 ARG A C 1
ATOM 1333 O O . ARG A 1 168 ? 9.898 8.246 -23.276 1.00 67.06 168 ARG A O 1
ATOM 1340 N N . THR A 1 169 ? 10.475 7.373 -21.291 1.00 57.06 169 THR A N 1
ATOM 1341 C CA . THR A 1 169 ? 11.886 7.728 -21.377 1.00 57.06 169 THR A CA 1
ATOM 1342 C C . THR A 1 169 ? 12.659 6.450 -21.655 1.00 57.06 169 THR A C 1
ATOM 1344 O O . THR A 1 169 ? 12.396 5.425 -21.040 1.00 57.06 169 THR A O 1
ATOM 1347 N N . ASN A 1 170 ? 13.592 6.471 -22.607 1.00 57.25 170 ASN A N 1
ATOM 1348 C CA . ASN A 1 170 ? 14.517 5.361 -22.857 1.00 57.25 170 ASN A CA 1
ATOM 1349 C C . ASN A 1 170 ? 15.468 5.174 -21.651 1.00 57.25 170 ASN A C 1
ATOM 1351 O O . ASN A 1 170 ? 16.665 5.409 -21.777 1.00 57.25 170 ASN A O 1
ATOM 1355 N N . ASN A 1 171 ? 14.944 4.806 -20.480 1.00 56.09 171 ASN A N 1
ATOM 1356 C CA . ASN A 1 171 ? 15.670 4.524 -19.240 1.00 56.09 171 ASN A CA 1
ATOM 1357 C C . ASN A 1 171 ? 16.540 5.683 -18.701 1.00 56.09 171 ASN A C 1
ATOM 1359 O O . ASN A 1 171 ? 17.609 5.434 -18.157 1.00 56.09 171 ASN A O 1
ATOM 1363 N N . GLN A 1 172 ? 16.133 6.951 -18.846 1.00 53.41 172 GLN A N 1
ATOM 1364 C CA . GLN A 1 172 ? 17.019 8.103 -18.566 1.00 53.41 172 GLN A CA 1
ATOM 1365 C C . GLN A 1 172 ? 16.684 8.942 -17.323 1.00 53.41 172 GLN A C 1
ATOM 1367 O O . GLN A 1 172 ? 17.010 10.126 -17.270 1.00 53.41 172 GLN A O 1
ATOM 1372 N N . GLY A 1 173 ? 16.082 8.362 -16.289 1.00 58.25 173 GLY A N 1
ATOM 1373 C CA . GLY A 1 173 ? 15.971 9.086 -15.024 1.00 58.25 173 GLY A CA 1
ATOM 1374 C C . GLY A 1 173 ? 15.341 8.289 -13.892 1.00 58.25 173 GLY A C 1
ATOM 1375 O O . GLY A 1 173 ? 14.693 7.273 -14.152 1.00 58.25 173 GLY A O 1
ATOM 1376 N N . PRO A 1 174 ? 15.529 8.748 -12.642 1.00 62.25 174 PRO A N 1
ATOM 1377 C CA . PRO A 1 174 ? 14.808 8.205 -11.503 1.00 62.25 174 PRO A CA 1
ATOM 1378 C C . PRO A 1 174 ? 13.302 8.379 -11.721 1.00 62.25 174 PRO A C 1
ATOM 1380 O O . PRO A 1 174 ? 12.854 9.358 -12.320 1.00 62.25 174 PRO A O 1
ATOM 1383 N N . ILE A 1 175 ? 12.523 7.415 -11.239 1.00 72.88 175 ILE A N 1
ATOM 1384 C CA . ILE A 1 175 ? 11.065 7.510 -11.245 1.00 72.88 175 ILE A CA 1
ATOM 1385 C C . ILE A 1 175 ? 10.676 8.648 -10.299 1.00 72.88 175 ILE A C 1
ATOM 1387 O O . ILE A 1 175 ? 10.863 8.540 -9.088 1.00 72.88 175 ILE A O 1
ATOM 1391 N N . ASP A 1 176 ? 10.166 9.736 -10.872 1.00 71.25 176 ASP A N 1
ATOM 1392 C CA . ASP A 1 176 ? 9.686 10.900 -10.133 1.00 71.25 176 ASP A CA 1
ATOM 1393 C C . ASP A 1 176 ? 8.291 10.593 -9.583 1.00 71.25 176 ASP A C 1
ATOM 1395 O O . ASP A 1 176 ? 7.291 10.613 -10.304 1.00 71.25 176 ASP A O 1
ATOM 1399 N N . SER A 1 177 ? 8.243 10.187 -8.318 1.00 82.56 177 SER A N 1
ATOM 1400 C CA . SER A 1 177 ? 7.005 9.899 -7.608 1.00 82.56 177 SER A CA 1
ATOM 1401 C C . SER A 1 177 ? 7.131 10.386 -6.174 1.00 82.56 177 SER A C 1
ATOM 1403 O O . SER A 1 177 ? 8.076 10.037 -5.468 1.00 82.56 177 SER A O 1
ATOM 1405 N N . GLU A 1 178 ? 6.149 11.162 -5.725 1.00 87.00 178 GLU A N 1
ATOM 1406 C CA . GLU A 1 178 ? 6.087 11.683 -4.355 1.00 87.00 178 GLU A CA 1
ATOM 1407 C C . GLU A 1 178 ? 5.649 10.612 -3.339 1.00 87.00 178 GLU A C 1
ATOM 1409 O O . GLU A 1 178 ? 5.703 10.841 -2.132 1.00 87.00 178 GLU A O 1
ATOM 1414 N N . GLN A 1 179 ? 5.228 9.428 -3.805 1.00 88.25 179 GLN A N 1
ATOM 1415 C CA . GLN A 1 179 ? 4.633 8.387 -2.961 1.00 88.25 179 GLN A CA 1
ATOM 1416 C C . GLN A 1 179 ? 5.523 7.933 -1.789 1.00 88.25 179 GLN A C 1
ATOM 1418 O O . GLN A 1 179 ? 4.987 7.798 -0.690 1.00 88.25 179 GLN A O 1
ATOM 1423 N N . PRO A 1 180 ? 6.854 7.744 -1.936 1.00 87.56 180 PRO A N 1
ATOM 1424 C CA . PRO A 1 180 ? 7.713 7.411 -0.796 1.00 87.56 180 PRO A CA 1
ATOM 1425 C C . PRO A 1 180 ? 7.700 8.480 0.301 1.00 87.56 180 PRO A C 1
ATOM 1427 O O . PRO A 1 180 ? 7.663 8.143 1.484 1.00 87.56 180 PRO A O 1
ATOM 1430 N N . THR A 1 181 ? 7.691 9.759 -0.085 1.00 89.06 181 THR A N 1
ATOM 1431 C CA . THR A 1 181 ? 7.631 10.886 0.854 1.00 89.06 181 THR A CA 1
ATOM 1432 C C . THR A 1 181 ? 6.283 10.9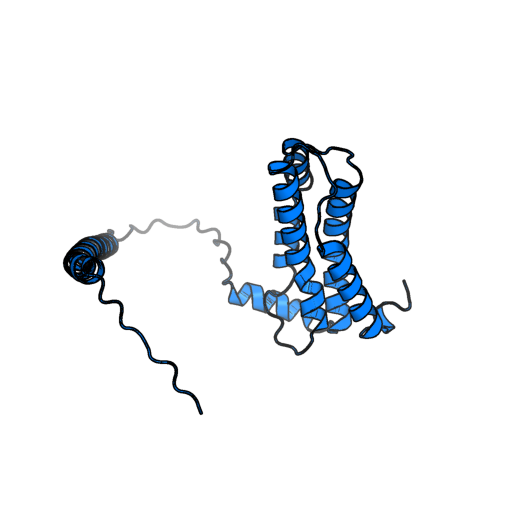20 1.563 1.00 89.06 181 THR A C 1
ATOM 1434 O O . THR A 1 181 ? 6.251 10.917 2.790 1.00 89.06 181 THR A O 1
ATOM 1437 N N . LEU A 1 182 ? 5.181 10.849 0.809 1.00 86.50 182 LEU A N 1
ATOM 1438 C CA . LEU A 1 182 ? 3.822 10.858 1.363 1.00 86.50 182 LEU A CA 1
ATOM 1439 C C . LEU A 1 182 ? 3.599 9.701 2.345 1.00 86.50 182 LEU A C 1
ATOM 1441 O O . LEU A 1 182 ? 3.066 9.898 3.431 1.00 86.50 182 LEU A O 1
ATOM 1445 N N . MET A 1 183 ? 4.087 8.503 2.016 1.00 85.50 183 MET A N 1
ATOM 1446 C CA . MET A 1 183 ? 4.003 7.354 2.917 1.00 85.50 183 MET A CA 1
ATOM 1447 C C . MET A 1 183 ? 4.824 7.518 4.195 1.00 85.50 183 MET A C 1
ATOM 1449 O O . MET A 1 183 ? 4.430 7.021 5.254 1.00 85.50 183 MET A O 1
ATOM 1453 N N . ASN A 1 184 ? 5.981 8.177 4.115 1.00 87.88 184 ASN A N 1
ATOM 1454 C CA . ASN A 1 184 ? 6.754 8.500 5.305 1.00 87.88 184 ASN A CA 1
ATOM 1455 C C . ASN A 1 184 ? 6.037 9.556 6.157 1.00 87.88 184 ASN A C 1
ATOM 1457 O O . ASN A 1 184 ? 6.004 9.406 7.375 1.00 87.88 184 ASN A O 1
ATOM 1461 N N . ASP A 1 185 ? 5.425 10.568 5.544 1.00 87.50 185 ASP A N 1
ATOM 1462 C CA . ASP A 1 185 ? 4.636 11.579 6.254 1.00 87.50 185 ASP A CA 1
ATOM 1463 C C . ASP A 1 185 ? 3.438 10.942 6.977 1.00 87.50 185 ASP A C 1
ATOM 1465 O O . ASP A 1 185 ? 3.242 11.182 8.172 1.00 87.50 185 ASP A O 1
ATOM 1469 N N . ASP A 1 186 ? 2.718 10.036 6.310 1.00 84.94 186 ASP A N 1
ATOM 1470 C CA . ASP A 1 186 ? 1.637 9.246 6.909 1.00 84.94 186 ASP A CA 1
ATOM 1471 C C . ASP A 1 186 ? 2.137 8.393 8.089 1.00 84.94 186 ASP A C 1
ATOM 1473 O O . ASP A 1 186 ? 1.486 8.326 9.137 1.00 84.94 186 ASP A O 1
ATOM 1477 N N . LEU A 1 187 ? 3.325 7.781 7.976 1.00 86.31 187 LEU A N 1
ATOM 1478 C CA . LEU A 1 187 ? 3.948 7.049 9.085 1.00 86.31 187 LEU A CA 1
ATOM 1479 C C . LEU A 1 187 ? 4.286 7.976 10.261 1.00 86.31 187 LEU A C 1
ATOM 1481 O O . LEU A 1 187 ? 4.075 7.597 11.415 1.00 86.31 187 LEU A O 1
ATOM 1485 N N . GLN A 1 188 ? 4.835 9.166 10.007 1.00 89.19 188 GLN A N 1
ATOM 1486 C CA . GLN A 1 188 ? 5.160 10.114 11.076 1.00 89.19 188 GLN A CA 1
ATOM 1487 C C . GLN A 1 188 ? 3.896 10.607 11.780 1.00 89.19 188 GLN A C 1
ATOM 1489 O O . GLN A 1 188 ? 3.865 10.652 13.010 1.00 89.19 188 GLN A O 1
ATOM 1494 N N . LEU A 1 189 ? 2.835 10.900 11.027 1.00 87.25 189 LEU A N 1
ATOM 1495 C CA . LEU A 1 189 ? 1.529 11.234 11.591 1.00 87.25 189 LEU A CA 1
ATOM 1496 C C . LEU A 1 189 ? 0.985 10.087 12.444 1.00 87.25 189 LEU A C 1
ATOM 1498 O O . LEU A 1 189 ? 0.504 10.324 13.554 1.00 87.25 189 LEU A O 1
ATOM 1502 N N . LEU A 1 190 ? 1.104 8.842 11.981 1.00 85.94 190 LEU A N 1
ATOM 1503 C CA . LEU A 1 190 ? 0.683 7.681 12.759 1.00 85.94 190 LEU A CA 1
ATOM 1504 C C . LEU A 1 190 ? 1.490 7.554 14.062 1.00 85.94 190 LEU A C 1
ATOM 1506 O O . LEU A 1 190 ? 0.901 7.359 15.121 1.00 85.94 190 LEU A O 1
ATOM 1510 N N . LYS A 1 191 ? 2.814 7.743 14.022 1.00 88.75 191 LYS A N 1
ATOM 1511 C CA . LYS A 1 191 ? 3.682 7.733 15.216 1.00 88.75 191 LYS A CA 1
ATOM 1512 C C . LYS A 1 191 ? 3.323 8.826 16.221 1.00 88.75 191 LYS A C 1
ATOM 1514 O O . LYS A 1 191 ? 3.336 8.578 17.423 1.00 88.75 191 LYS A O 1
ATOM 1519 N N . GLN A 1 192 ? 2.998 10.022 15.737 1.00 89.19 192 GLN A N 1
ATOM 1520 C CA . GLN A 1 192 ? 2.616 11.157 16.580 1.00 89.19 192 GLN A CA 1
ATOM 1521 C C . GLN A 1 192 ? 1.262 10.940 17.262 1.00 89.19 192 GLN A C 1
ATOM 1523 O O . GLN A 1 192 ? 1.112 11.255 18.440 1.00 89.19 192 GLN A O 1
ATOM 1528 N N . ASN A 1 193 ? 0.282 10.404 16.530 1.00 86.81 193 ASN A N 1
ATOM 1529 C CA . ASN A 1 193 ? -1.085 10.244 17.029 1.00 86.81 193 ASN A CA 1
ATOM 1530 C C . ASN A 1 193 ? -1.311 8.928 17.787 1.00 86.81 193 ASN A C 1
ATOM 1532 O O . ASN A 1 193 ? -2.244 8.838 18.580 1.00 86.81 193 ASN A O 1
ATOM 1536 N N . CYS A 1 194 ? -0.470 7.919 17.558 1.00 88.25 194 CYS A N 1
ATOM 1537 C CA . CYS A 1 194 ? -0.583 6.592 18.160 1.00 88.25 194 CYS A CA 1
ATOM 1538 C C . CYS A 1 194 ? 0.713 6.155 18.868 1.00 88.25 194 CYS A C 1
ATOM 1540 O O . CYS A 1 194 ? 1.184 5.047 18.618 1.00 88.25 194 CYS A O 1
ATOM 1542 N N . PRO A 1 195 ? 1.313 6.980 19.749 1.00 88.69 195 PRO A N 1
ATOM 1543 C CA . PRO A 1 195 ? 2.663 6.749 20.264 1.00 88.69 195 PRO A CA 1
ATOM 1544 C C . PRO A 1 195 ? 2.804 5.424 21.019 1.00 88.69 195 PRO A C 1
ATOM 1546 O O . PRO A 1 195 ? 3.831 4.769 20.885 1.00 88.69 195 PRO A O 1
ATOM 1549 N N . GLU A 1 196 ? 1.777 4.999 21.765 1.00 88.69 196 GLU A N 1
ATOM 1550 C CA . GLU A 1 196 ? 1.783 3.732 22.516 1.00 88.69 196 GLU A CA 1
ATOM 1551 C C . GLU A 1 196 ? 2.018 2.510 21.618 1.00 88.69 196 GLU A C 1
ATOM 1553 O O . GLU A 1 196 ? 2.695 1.573 22.023 1.00 88.69 196 GLU A O 1
ATOM 1558 N N . GLU A 1 197 ? 1.541 2.542 20.371 1.00 86.31 197 GLU A N 1
ATOM 1559 C CA . GLU A 1 197 ? 1.685 1.424 19.431 1.00 86.31 197 GLU A CA 1
ATOM 1560 C C . GLU A 1 197 ? 3.118 1.280 18.875 1.00 86.31 197 GLU A C 1
ATOM 1562 O O . GLU A 1 197 ? 3.443 0.284 18.223 1.00 86.31 197 GLU A O 1
ATOM 1567 N N . PHE A 1 198 ? 3.985 2.267 19.130 1.00 83.25 198 PHE A N 1
ATOM 1568 C CA . PHE A 1 198 ? 5.378 2.312 18.671 1.00 83.25 198 PHE A CA 1
ATOM 1569 C C . PHE A 1 198 ? 6.404 2.270 19.812 1.00 83.25 198 PHE A C 1
ATOM 1571 O O . PHE A 1 198 ? 7.597 2.358 19.536 1.00 83.25 198 PHE A O 1
ATOM 1578 N N . LYS A 1 199 ? 5.983 2.152 21.080 1.00 78.94 199 LYS A N 1
ATOM 1579 C CA . LYS A 1 199 ? 6.907 2.170 22.231 1.00 78.9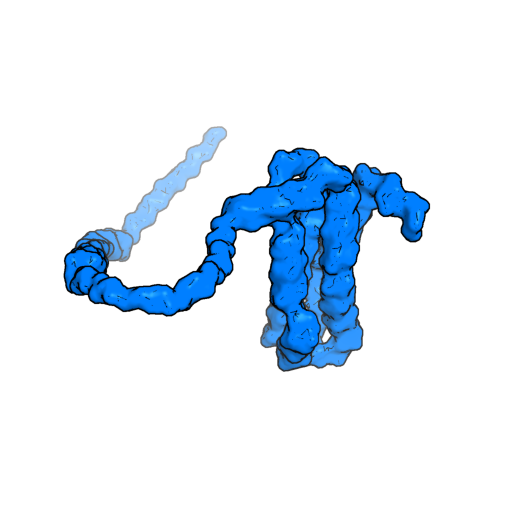4 199 LYS A CA 1
ATOM 1580 C C . LYS A 1 199 ? 7.743 0.897 22.396 1.00 78.94 199 LYS A C 1
ATOM 1582 O O . LYS A 1 199 ? 8.820 0.980 22.975 1.00 78.94 199 LYS A O 1
ATOM 1587 N N . ASP A 1 200 ? 7.281 -0.230 21.854 1.00 58.53 200 ASP A N 1
ATOM 1588 C CA . ASP A 1 200 ? 7.880 -1.559 22.065 1.00 58.53 200 ASP A CA 1
ATOM 1589 C C . ASP A 1 200 ? 8.448 -2.199 20.778 1.00 58.53 200 ASP A C 1
ATOM 1591 O O . ASP A 1 200 ? 8.521 -3.426 20.671 1.00 58.53 200 ASP A O 1
ATOM 1595 N N . LYS A 1 201 ? 8.818 -1.396 19.773 1.00 53.44 201 LYS A N 1
ATOM 1596 C CA . LYS A 1 201 ? 9.361 -1.876 18.490 1.00 53.44 201 LYS A CA 1
ATOM 1597 C C . LYS A 1 201 ? 10.711 -1.266 18.146 1.00 53.44 201 LYS A C 1
ATOM 1599 O O . LYS A 1 201 ? 10.871 -0.043 18.345 1.00 53.44 201 LYS A O 1
#

pLDDT: mean 72.41, std 17.2, range [30.72, 95.88]

Secondary structure (DSSP, 8-state):
-----------HHHHHHHHHHHHHHHHHHHHHHHHHHHHHHHHH-PPPPP------PPPPP---HHHHHHHHHHTTTT--HHHHHHHHHHHHHHHHHHHHHHHHH-TT--HHHHHHHHHHTTHHHHHHHHHHHS-SS--S--HHHHHHHHHHHHHHHHHHHHHHHHHHSSS-S----SHHHHHHHHHHHHHHH-GGGGTT-

Foldseek 3Di:
DDDDDDDDPPDPVVVVVVVPPVVVVVVVVVVVVVVVVVVVVVVVDDDDDDDDDDDDPDDPPPDDPVRLLVVLVVVCPPADLLRLLVVLQVLLVVLQVLLVCVLPVDQQDALVNLVVVCVVVVSVVSLVVSPSNHRPDDPDDDPSNVLSNCSSVLSVVLSVQSNVCNVPDNSPDRRDDCSVVSNVVSVVVSCVVNVVVVPPD